Protein AF-A0A5K7ZMM0-F1 (afdb_monomer_lite)

pLDDT: mean 83.62, std 15.71, range [39.78, 98.62]

Sequence (259 aa):
MTESIIETVRDKSRPANEHIAHVTGMSCVPKAVSFRDKENGEAYYSLAGSLAYPAVKTPGFGVIIAVLKNGNEQQNFKVLAETEAQSIDNLLDSCLKMCQRWGFPESFSFLYGDPERFLSALTDFNLREENSGLYLAPPNDFQQPNRTEIYLQRIRSALGPNKNGQKGLHLGNCDKLRAYLQNFPTGAAKIQIEDFPAVAALGYGLHSLAASRPWMESTDERISYADRAEVEQQQMFDALGYTDAEVGYFDDGDTIGTL

Organism: NCBI:txid885957

Secondary structure (DSSP, 8-state):
-PPPSEEEEE-TTHHHHHHHHHHHT-SEEE-SEEEEETTT--EEEEEEEEEE--BTTB-EEEEEEEEE--SSSS--EEEEEEEEESSHHHHHHHHHHHHHHTTHHHH-S-EES-SSTTHHHHHHHHHHSTTS---EEPPTTTT-TTHHHHHHHHHHHHHSB-TTS-BSEE-TT-HHHHHHHHTS--SSS---GGGSHHHHHHHHHHHHHHHH-TTEEETTHHHHHHHHHHHHHHHHHHHTT--TT--------------

Foldseek 3Di:
DDDAQKDKAFAPCVVVQLVVCVVVVNFKGFHRIWIAGNPPGWIFLDKAKFWFCDDPPGWIKIWIKTFGPDPDPATAIETDDMDTDRDPLVRQVVNLVVCNRNVCPPHPQAHAYDCVVPVVVLVVSCVVVVRRGHHYDHFVCNVPPCLVVQLVVLVCQQQAQDPVGDHSYHHPPVVVLVVLVVPPDPDPDPDDCSNRNSSVRNSRGRRRCVVVVVRMDTSCCVCVPVVVVVVVVVVVCVVVVDDVPPPDPPPPDDDDDDD

Structure (mmCIF, N/CA/C/O backbone):
data_AF-A0A5K7ZMM0-F1
#
_entry.id   AF-A0A5K7ZMM0-F1
#
loop_
_atom_site.group_PDB
_atom_site.id
_atom_site.type_symbol
_atom_site.label_atom_id
_atom_site.label_alt_id
_atom_site.label_comp_id
_atom_site.label_asym_id
_atom_site.label_entity_id
_atom_site.label_seq_id
_atom_site.pdbx_PDB_ins_code
_atom_site.Cartn_x
_atom_site.Cartn_y
_atom_site.Cartn_z
_atom_site.occupancy
_atom_site.B_iso_or_equiv
_atom_site.auth_seq_id
_atom_site.auth_comp_id
_atom_site.auth_asym_id
_atom_site.auth_atom_id
_atom_site.pdbx_PDB_model_num
ATOM 1 N N . MET A 1 1 ? 3.386 -23.888 3.787 1.00 60.94 1 MET A N 1
ATOM 2 C CA . MET A 1 1 ? 2.589 -22.653 3.916 1.00 60.94 1 MET A CA 1
ATOM 3 C C . MET A 1 1 ? 3.169 -21.869 5.074 1.00 60.94 1 MET A C 1
ATOM 5 O O . MET A 1 1 ? 3.323 -22.446 6.143 1.00 60.94 1 MET A O 1
ATOM 9 N N . THR A 1 2 ? 3.585 -20.628 4.844 1.00 69.12 2 THR A N 1
ATOM 10 C CA . THR A 1 2 ? 4.077 -19.747 5.911 1.00 69.12 2 THR A CA 1
ATOM 11 C C . THR A 1 2 ? 2.891 -19.340 6.777 1.00 69.12 2 THR A C 1
ATOM 13 O O . THR A 1 2 ? 1.858 -18.953 6.236 1.00 69.12 2 THR A O 1
ATOM 16 N N . GLU A 1 3 ? 3.005 -19.463 8.098 1.00 80.94 3 GLU A N 1
ATOM 17 C CA . GLU A 1 3 ? 1.938 -19.020 8.994 1.00 80.94 3 GLU A CA 1
ATOM 18 C C . GLU A 1 3 ? 1.791 -17.491 8.915 1.00 80.94 3 GLU A C 1
ATOM 20 O O . GLU A 1 3 ? 2.786 -16.765 8.977 1.00 80.94 3 GLU A O 1
ATOM 25 N N . SER A 1 4 ? 0.556 -17.002 8.762 1.00 85.62 4 SER A N 1
ATOM 26 C CA . SER A 1 4 ? 0.262 -15.567 8.818 1.00 85.62 4 SER A CA 1
ATOM 27 C C . SER A 1 4 ? 0.601 -15.013 10.203 1.00 85.62 4 SER A C 1
ATOM 29 O O . SER A 1 4 ? 0.165 -15.567 11.222 1.00 85.62 4 SER A O 1
ATOM 31 N N . ILE A 1 5 ? 1.315 -13.885 10.237 1.00 90.81 5 ILE A N 1
ATOM 32 C CA . ILE A 1 5 ? 1.608 -13.147 11.478 1.00 90.81 5 ILE A CA 1
ATOM 33 C C . ILE A 1 5 ? 0.424 -12.290 11.937 1.00 90.81 5 ILE A C 1
ATOM 35 O O . ILE A 1 5 ? 0.455 -11.729 13.025 1.00 90.81 5 ILE A O 1
ATOM 39 N N . ILE A 1 6 ? -0.627 -12.197 11.121 1.00 90.06 6 ILE A N 1
ATOM 40 C CA . ILE A 1 6 ? -1.866 -11.501 11.451 1.00 90.06 6 ILE A CA 1
ATOM 41 C C . ILE A 1 6 ? -2.939 -12.507 11.853 1.00 90.06 6 ILE A C 1
ATOM 43 O O . ILE A 1 6 ? -3.130 -13.528 11.187 1.00 90.06 6 ILE A O 1
ATOM 47 N N . GLU A 1 7 ? -3.670 -12.189 12.917 1.00 89.62 7 GLU A N 1
ATOM 48 C CA . GLU A 1 7 ? -4.925 -12.845 13.279 1.00 89.62 7 GLU A CA 1
ATOM 49 C C . GLU A 1 7 ? -6.121 -11.893 13.148 1.00 89.62 7 GLU A C 1
ATOM 51 O O . GLU A 1 7 ? -6.018 -10.684 13.377 1.00 89.62 7 GLU A O 1
ATOM 56 N N . THR A 1 8 ? -7.277 -12.457 12.809 1.00 89.38 8 THR A N 1
ATOM 57 C CA . THR A 1 8 ? -8.540 -11.726 12.695 1.00 89.38 8 THR A CA 1
ATOM 58 C C . THR A 1 8 ? -9.251 -11.689 14.046 1.00 89.38 8 THR A C 1
ATOM 60 O O . THR A 1 8 ? -9.572 -12.723 14.630 1.00 89.38 8 THR A O 1
ATOM 63 N N . VAL A 1 9 ? -9.553 -10.488 14.535 1.00 88.44 9 VAL A N 1
ATOM 64 C CA . VAL A 1 9 ? -10.202 -10.239 15.826 1.00 88.44 9 VAL A CA 1
ATOM 65 C C . VAL A 1 9 ? -11.572 -9.607 15.602 1.00 88.44 9 VAL A C 1
ATOM 67 O O . VAL A 1 9 ? -11.683 -8.534 15.007 1.00 88.44 9 VAL A O 1
ATOM 70 N N . ARG A 1 10 ? -12.627 -10.247 16.120 1.00 86.31 10 ARG A N 1
ATOM 71 C CA . ARG A 1 10 ? -13.989 -9.690 16.126 1.00 86.31 10 ARG A CA 1
ATOM 72 C C . ARG A 1 10 ? -14.237 -8.877 17.392 1.00 86.31 10 ARG A C 1
ATOM 74 O O . ARG A 1 10 ? -14.165 -9.394 18.506 1.00 86.31 10 ARG A O 1
ATOM 81 N N . ASP A 1 11 ? -14.561 -7.611 17.202 1.00 81.31 11 ASP A N 1
ATOM 82 C CA . ASP A 1 11 ? -14.895 -6.659 18.240 1.00 81.31 11 ASP A CA 1
ATOM 83 C C . ASP A 1 11 ? -16.353 -6.822 18.682 1.00 81.31 11 ASP A C 1
ATOM 85 O O . ASP A 1 11 ? -17.292 -6.708 17.891 1.00 81.31 11 ASP A O 1
ATOM 89 N N . LYS A 1 12 ? -16.540 -7.079 19.977 1.00 83.50 12 LYS A N 1
ATOM 90 C CA . LYS A 1 12 ? -17.861 -7.215 20.601 1.00 83.50 12 LYS A CA 1
ATOM 91 C C . LYS A 1 12 ? -18.509 -5.860 20.909 1.00 83.50 12 LYS A C 1
ATOM 93 O O . LYS A 1 12 ? -19.681 -5.832 21.267 1.00 83.50 12 LYS A O 1
ATOM 98 N N . SER A 1 13 ? -17.777 -4.752 20.771 1.00 80.31 13 SER A N 1
ATOM 99 C CA . SER A 1 13 ? -18.267 -3.395 21.056 1.00 80.31 13 SER A CA 1
ATOM 100 C C . SER A 1 13 ? -19.140 -2.794 19.950 1.00 80.31 13 SER A C 1
ATOM 102 O O . SER A 1 13 ? -19.708 -1.723 20.151 1.00 80.31 13 SER A O 1
ATOM 104 N N . ARG A 1 14 ? -19.317 -3.477 18.808 1.00 80.00 14 ARG A N 1
ATOM 105 C CA . ARG A 1 14 ? -20.114 -2.968 17.677 1.00 80.00 14 ARG A CA 1
ATOM 106 C C . ARG A 1 14 ? -21.515 -2.468 18.069 1.00 80.00 14 ARG A C 1
ATOM 108 O O . ARG A 1 14 ? -21.822 -1.342 17.692 1.00 80.00 14 ARG A O 1
ATOM 115 N N . PRO A 1 15 ? -22.336 -3.196 18.855 1.00 81.38 15 PRO A N 1
ATOM 116 C CA . PRO A 1 15 ? -23.660 -2.700 19.241 1.00 81.38 15 PRO A CA 1
ATOM 117 C C . PRO A 1 15 ? -23.605 -1.378 20.018 1.00 81.38 15 PRO A C 1
ATOM 119 O O . PRO A 1 15 ? -24.465 -0.519 19.842 1.00 81.38 15 PRO A O 1
ATOM 122 N N . ALA A 1 16 ? -22.575 -1.192 20.850 1.00 80.94 16 ALA A N 1
ATOM 123 C CA . ALA A 1 16 ? -22.368 0.057 21.574 1.00 80.94 16 ALA A CA 1
ATOM 124 C C . ALA A 1 16 ? -21.959 1.193 20.624 1.00 80.94 16 ALA A C 1
ATOM 126 O O . ALA A 1 16 ? -22.500 2.289 20.729 1.00 80.94 16 ALA A O 1
ATOM 127 N N . ASN A 1 17 ? -21.068 0.925 19.663 1.00 82.00 17 ASN A N 1
ATOM 128 C CA . ASN A 1 17 ? -20.649 1.917 18.667 1.00 82.00 17 ASN A CA 1
ATOM 129 C C . ASN A 1 17 ? -21.816 2.356 17.770 1.00 82.00 17 ASN A C 1
ATOM 131 O O . ASN A 1 17 ? -21.959 3.545 17.507 1.00 82.00 17 ASN A O 1
ATOM 135 N N . GLU A 1 18 ? -22.672 1.423 17.345 1.00 82.88 18 GLU A N 1
ATOM 136 C CA . GLU A 1 18 ? -23.891 1.722 16.579 1.00 82.88 18 GLU A CA 1
ATOM 137 C C . GLU A 1 18 ? -24.877 2.571 17.390 1.00 82.88 18 GLU A C 1
ATOM 139 O O . GLU A 1 18 ? -25.424 3.542 16.872 1.00 82.88 18 GLU A O 1
ATOM 144 N N . HIS A 1 19 ? -25.075 2.248 18.673 1.00 80.38 19 HIS A N 1
ATOM 145 C CA . HIS A 1 19 ? -25.934 3.042 19.550 1.00 80.38 19 HIS A CA 1
ATOM 146 C C . HIS A 1 19 ? -25.397 4.466 19.737 1.00 80.38 19 HIS A C 1
ATOM 148 O O . HIS A 1 19 ? -26.153 5.426 19.608 1.00 80.38 19 HIS A O 1
ATOM 154 N N . ILE A 1 20 ? -24.091 4.610 19.988 1.00 82.44 20 ILE A N 1
ATOM 155 C CA . ILE A 1 20 ? -23.440 5.920 20.095 1.00 82.44 20 ILE A CA 1
ATOM 156 C C . ILE A 1 20 ? -23.623 6.696 18.793 1.00 82.44 20 ILE A C 1
ATOM 158 O O . ILE A 1 20 ? -24.065 7.836 18.849 1.00 82.44 20 ILE A O 1
ATOM 162 N N . ALA A 1 21 ? -23.348 6.081 17.641 1.00 81.94 21 ALA A N 1
ATOM 163 C CA . ALA A 1 21 ? -23.482 6.729 16.342 1.00 81.94 21 ALA A CA 1
ATOM 164 C C . ALA A 1 21 ? -24.915 7.202 16.062 1.00 81.94 21 ALA A C 1
ATOM 166 O O . ALA A 1 21 ? -25.106 8.320 15.591 1.00 81.94 21 ALA A O 1
ATOM 167 N N . HIS A 1 22 ? -25.922 6.405 16.430 1.00 82.88 22 HIS A N 1
ATOM 168 C CA . HIS A 1 22 ? -27.324 6.805 16.334 1.00 82.88 22 HIS A CA 1
ATOM 169 C C . HIS A 1 22 ? -27.639 8.029 17.210 1.00 82.88 22 HIS A C 1
ATOM 171 O O . HIS A 1 22 ? -28.284 8.968 16.752 1.00 82.88 22 HIS A O 1
ATOM 177 N N . VAL A 1 23 ? -27.143 8.052 18.451 1.00 84.12 23 VAL A N 1
ATOM 178 C CA . VAL A 1 23 ? -27.345 9.174 19.384 1.00 84.12 23 VAL A CA 1
ATOM 179 C C . VAL A 1 23 ? -26.591 10.434 18.939 1.00 84.12 23 VAL A C 1
ATOM 181 O O . VAL A 1 23 ? -27.086 11.543 19.129 1.00 84.12 23 VAL A O 1
ATOM 184 N N . THR A 1 24 ? -25.404 10.289 18.345 1.00 81.19 24 THR A N 1
ATOM 185 C CA . THR A 1 24 ? -24.558 11.413 17.908 1.00 81.19 24 THR A CA 1
ATOM 186 C C . THR A 1 24 ? -24.811 11.856 16.466 1.00 81.19 24 THR A C 1
ATOM 188 O O . THR A 1 24 ? -24.219 12.842 16.028 1.00 81.19 24 THR A O 1
ATOM 191 N N . GLY A 1 25 ? -25.680 11.163 15.724 1.00 82.44 25 GLY A N 1
ATOM 192 C CA . GLY A 1 25 ? -25.963 11.444 14.313 1.00 82.44 25 GLY A CA 1
ATOM 193 C C . GLY A 1 25 ? -24.809 11.096 13.364 1.00 82.44 25 GLY A C 1
ATOM 194 O O . GLY A 1 25 ? -24.710 11.666 12.278 1.00 82.44 25 GLY A O 1
ATOM 195 N N . MET A 1 26 ? -23.907 10.195 13.763 1.00 81.56 26 MET A N 1
ATOM 196 C CA . MET A 1 26 ? -22.836 9.703 12.895 1.00 81.56 26 MET A CA 1
ATOM 197 C C . MET A 1 26 ? -23.377 8.637 11.940 1.00 81.56 26 MET A C 1
ATOM 199 O O . MET A 1 26 ? -23.984 7.666 12.376 1.00 81.56 26 MET A O 1
ATOM 203 N N . SER A 1 27 ? -23.093 8.780 10.644 1.00 82.94 27 SER A N 1
ATOM 204 C CA . SER A 1 27 ? -23.568 7.859 9.599 1.00 82.94 27 SER A CA 1
ATOM 205 C C . SER A 1 27 ? -22.685 6.626 9.380 1.00 82.94 27 SER A C 1
ATOM 207 O O . SER A 1 27 ? -23.037 5.745 8.591 1.00 82.94 27 SER A O 1
ATOM 209 N N . CYS A 1 28 ? -21.524 6.559 10.043 1.00 83.75 28 CYS A N 1
ATOM 210 C CA . CYS A 1 28 ? -20.584 5.451 9.910 1.00 83.75 28 CYS A CA 1
ATOM 211 C C . CYS A 1 28 ? -19.948 5.073 11.251 1.00 83.75 28 CYS A C 1
ATOM 213 O O . CYS A 1 28 ? -19.565 5.943 12.036 1.00 83.75 28 CYS A O 1
ATOM 215 N N . VAL A 1 29 ? -19.723 3.774 11.447 1.00 86.75 29 VAL A N 1
ATOM 216 C CA . VAL A 1 29 ? -18.998 3.195 12.588 1.00 86.75 29 VAL A CA 1
ATOM 217 C C . VAL A 1 29 ? -17.825 2.337 12.113 1.00 86.75 29 VAL A C 1
ATOM 219 O O . VAL A 1 29 ? -17.842 1.844 10.986 1.00 86.75 29 VAL A O 1
ATOM 222 N N . PRO A 1 30 ? -16.786 2.133 12.939 1.00 87.12 30 PRO A N 1
ATOM 223 C CA . PRO A 1 30 ? -15.749 1.157 12.630 1.00 87.12 30 PRO A CA 1
ATOM 224 C C . PRO A 1 30 ? -16.327 -0.260 12.508 1.00 87.12 30 PRO A C 1
ATOM 226 O O . PRO A 1 30 ? -17.189 -0.659 13.296 1.00 87.12 30 PRO A O 1
ATOM 229 N N . LYS A 1 31 ? -15.813 -1.044 11.557 1.00 86.38 31 LYS A N 1
ATOM 230 C CA . LYS A 1 31 ? -16.172 -2.456 11.381 1.00 86.38 31 LYS A CA 1
ATOM 231 C C . LYS A 1 31 ? -15.864 -3.268 12.638 1.00 86.38 31 LYS A C 1
ATOM 233 O O . LYS A 1 31 ? -14.868 -3.044 13.323 1.00 86.38 31 LYS A O 1
ATOM 238 N N . ALA A 1 32 ? -16.689 -4.286 12.891 1.00 85.75 32 ALA A N 1
ATOM 239 C CA . ALA A 1 32 ? -16.444 -5.234 13.981 1.00 85.75 32 ALA A CA 1
ATOM 240 C C . ALA A 1 32 ? -15.191 -6.084 13.747 1.00 85.75 32 ALA A C 1
ATOM 242 O O . ALA A 1 32 ? -14.582 -6.554 14.699 1.00 85.75 32 ALA A O 1
ATOM 243 N N . VAL A 1 33 ? -14.814 -6.333 12.495 1.00 87.31 33 VAL A N 1
ATOM 244 C CA . VAL A 1 33 ? -13.624 -7.126 12.189 1.00 87.31 33 VAL A CA 1
ATOM 245 C C . VAL A 1 33 ? -12.402 -6.216 12.193 1.00 87.31 33 VAL A C 1
ATOM 247 O O . VAL A 1 33 ? -12.389 -5.173 11.547 1.00 87.31 33 VAL A O 1
ATOM 250 N N . SER A 1 34 ? -11.383 -6.629 12.933 1.00 89.62 34 SER A N 1
ATOM 251 C CA . SER A 1 34 ? -10.072 -5.992 13.001 1.00 89.62 34 SER A CA 1
ATOM 252 C C . SER A 1 34 ? -8.982 -7.053 12.901 1.00 89.62 34 SER A C 1
ATOM 254 O O . SER A 1 34 ? -9.257 -8.252 12.932 1.00 89.62 34 SER A O 1
ATOM 256 N N . PHE A 1 35 ? -7.745 -6.608 12.787 1.00 91.12 35 PHE A N 1
ATOM 257 C CA . PHE A 1 35 ? -6.561 -7.438 12.655 1.00 91.12 35 PHE A CA 1
ATOM 258 C C . PHE A 1 35 ? -5.640 -7.178 13.837 1.00 91.12 35 PHE A C 1
ATOM 260 O O . PHE A 1 35 ? -5.596 -6.061 14.354 1.00 91.12 35 PHE A O 1
ATOM 267 N N . ARG A 1 36 ? -4.898 -8.192 14.265 1.00 92.44 36 ARG A N 1
ATOM 268 C CA . ARG A 1 36 ? -3.866 -8.048 15.289 1.00 92.44 36 ARG A CA 1
ATOM 269 C C . ARG A 1 36 ? -2.590 -8.733 14.836 1.00 92.44 36 ARG A C 1
ATOM 271 O O . ARG A 1 36 ? -2.632 -9.852 14.332 1.00 92.44 36 ARG A O 1
ATOM 278 N N . ASP A 1 37 ? -1.475 -8.044 15.010 1.00 92.75 37 ASP A N 1
ATOM 279 C CA . ASP A 1 37 ? -0.147 -8.611 14.830 1.00 92.75 37 ASP A CA 1
ATOM 280 C C . ASP A 1 37 ? 0.172 -9.543 16.008 1.00 92.75 37 ASP A C 1
ATOM 282 O O . ASP A 1 37 ? 0.144 -9.131 17.171 1.00 92.75 37 ASP A O 1
ATOM 286 N N . LYS A 1 38 ? 0.448 -10.814 15.708 1.00 92.75 38 LYS A N 1
ATOM 287 C CA . LYS A 1 38 ? 0.775 -11.848 16.698 1.00 92.75 38 LYS A CA 1
ATOM 288 C C . LYS A 1 38 ? 2.130 -11.609 17.370 1.00 92.75 38 LYS A C 1
ATOM 290 O O . LYS A 1 38 ? 2.336 -12.086 18.482 1.00 92.75 38 LYS A O 1
ATOM 295 N N . GLU A 1 39 ? 3.055 -10.911 16.712 1.00 92.25 39 GLU A N 1
ATOM 296 C CA . GLU A 1 39 ? 4.418 -10.697 17.205 1.00 92.25 39 GLU A CA 1
ATOM 297 C C . GLU A 1 39 ? 4.484 -9.530 18.200 1.00 92.25 39 GLU A C 1
ATOM 299 O O . GLU A 1 39 ? 5.124 -9.646 19.244 1.00 92.25 39 GLU A O 1
ATOM 304 N N . ASN A 1 40 ? 3.824 -8.406 17.898 1.00 90.88 40 ASN A N 1
ATOM 305 C CA . ASN A 1 40 ? 3.903 -7.185 18.716 1.00 90.88 40 ASN A CA 1
ATOM 306 C C . ASN A 1 40 ? 2.580 -6.774 19.392 1.00 90.88 40 ASN A C 1
ATOM 308 O O . ASN A 1 40 ? 2.578 -5.860 20.217 1.00 90.88 40 ASN A O 1
ATOM 312 N N . GLY A 1 41 ? 1.465 -7.441 19.079 1.00 91.94 41 GLY A N 1
ATOM 313 C CA . GLY A 1 41 ? 0.151 -7.181 19.668 1.00 91.94 41 GLY A CA 1
ATOM 314 C C . GLY A 1 41 ? -0.555 -5.920 19.160 1.00 91.94 41 GLY A C 1
ATOM 315 O O . GLY A 1 41 ? -1.642 -5.606 19.651 1.00 91.94 41 GLY A O 1
ATOM 316 N N . GLU A 1 42 ? 0.017 -5.188 18.199 1.00 92.50 42 GLU A N 1
ATOM 317 C CA . GLU A 1 42 ? -0.628 -4.018 17.608 1.00 92.50 42 GLU A CA 1
ATOM 318 C C . GLU A 1 42 ? -1.903 -4.415 16.860 1.00 92.50 42 GLU A C 1
ATOM 320 O O . GLU A 1 42 ? -1.951 -5.411 16.136 1.00 92.50 42 GLU A O 1
ATOM 325 N N . ALA A 1 43 ? -2.947 -3.603 17.022 1.00 92.06 43 ALA A N 1
ATOM 326 C CA . ALA A 1 43 ? -4.228 -3.810 16.369 1.00 92.06 43 ALA A CA 1
ATOM 327 C C . ALA A 1 43 ? -4.415 -2.846 15.190 1.00 92.06 43 ALA A C 1
ATOM 329 O O . ALA A 1 43 ? -4.107 -1.652 15.271 1.00 92.06 43 ALA A O 1
ATOM 330 N N . TYR A 1 44 ? -4.998 -3.360 14.113 1.00 92.50 44 TYR A N 1
ATOM 331 C CA . TYR A 1 44 ? -5.272 -2.641 12.878 1.00 92.50 44 TYR A CA 1
ATOM 332 C C . TYR A 1 44 ? -6.743 -2.795 12.507 1.00 92.50 44 TYR A C 1
ATOM 334 O O . TYR A 1 44 ? -7.316 -3.872 12.629 1.00 92.50 44 TYR A O 1
ATOM 342 N N . TYR A 1 45 ? -7.374 -1.731 12.027 1.00 90.88 45 TYR A N 1
ATOM 343 C CA . TYR A 1 45 ? -8.729 -1.833 11.499 1.00 90.88 45 TYR A CA 1
ATOM 344 C C . TYR A 1 45 ? -8.769 -2.456 10.102 1.00 90.88 45 TYR A C 1
ATOM 346 O O . TYR A 1 45 ? -9.676 -3.213 9.782 1.00 90.88 45 TYR A O 1
ATOM 354 N N . SER A 1 46 ? -7.794 -2.117 9.262 1.00 91.50 46 SER A N 1
ATOM 355 C CA . SER A 1 46 ? -7.676 -2.628 7.900 1.00 91.50 46 SER A CA 1
ATOM 356 C C . SER A 1 46 ? -6.214 -2.696 7.510 1.00 91.50 46 SER A C 1
ATOM 358 O O . SER A 1 46 ? -5.402 -1.890 7.965 1.00 91.50 46 SER A O 1
ATOM 360 N N . LEU A 1 47 ? -5.906 -3.633 6.628 1.00 92.62 47 LEU A N 1
ATOM 361 C CA . LEU A 1 47 ? -4.660 -3.681 5.876 1.00 92.62 47 LEU A CA 1
ATOM 362 C C . LEU A 1 47 ? -4.947 -3.182 4.455 1.00 92.62 47 LEU A C 1
ATOM 364 O O . LEU A 1 47 ? -6.103 -2.982 4.107 1.00 92.62 47 LEU A O 1
ATOM 368 N N . ALA A 1 48 ? -3.928 -2.904 3.661 1.00 93.19 48 ALA A N 1
ATOM 369 C CA . ALA A 1 48 ? -3.997 -2.793 2.211 1.00 93.19 48 ALA A CA 1
ATOM 370 C C . ALA A 1 48 ? -2.590 -2.966 1.668 1.00 93.19 48 ALA A C 1
ATOM 372 O O . ALA A 1 48 ? -1.627 -2.478 2.258 1.00 93.19 48 ALA A O 1
ATOM 373 N N . GLY A 1 49 ? -2.473 -3.652 0.543 1.00 95.12 49 GLY A N 1
ATOM 374 C CA . GLY A 1 49 ? -1.215 -3.748 -0.167 1.00 95.12 49 GLY A CA 1
ATOM 375 C C . GLY A 1 49 ? -1.272 -2.934 -1.447 1.00 95.12 49 GLY A C 1
ATOM 376 O O . GLY A 1 49 ? -2.343 -2.720 -2.017 1.00 95.12 49 GLY A O 1
ATOM 377 N N . SER A 1 50 ? -0.124 -2.456 -1.890 1.00 97.00 50 SER A N 1
ATOM 378 C CA . SER A 1 50 ? -0.003 -1.724 -3.142 1.00 97.00 50 SER A CA 1
ATOM 379 C C . SER A 1 50 ? 1.318 -2.018 -3.828 1.00 97.00 50 SER A C 1
ATOM 381 O O . SER A 1 50 ? 2.313 -2.358 -3.186 1.00 97.00 50 SER A O 1
ATOM 383 N N . LEU A 1 51 ? 1.305 -1.906 -5.152 1.00 97.56 51 LEU A N 1
ATOM 384 C CA . LEU A 1 51 ? 2.411 -2.242 -6.030 1.00 97.56 51 LEU A CA 1
ATOM 385 C C . LEU A 1 51 ? 2.546 -1.188 -7.128 1.00 97.56 51 LEU A C 1
ATOM 387 O O . LEU A 1 51 ? 1.565 -0.750 -7.730 1.00 97.56 51 LEU A O 1
ATOM 391 N N . ALA A 1 52 ? 3.788 -0.825 -7.422 1.00 98.06 52 ALA A N 1
ATOM 392 C CA . ALA A 1 52 ? 4.155 -0.074 -8.608 1.00 98.06 52 ALA A CA 1
ATOM 393 C C . ALA A 1 52 ? 5.272 -0.807 -9.350 1.00 98.06 52 ALA A C 1
ATOM 395 O O . ALA A 1 52 ? 6.268 -1.228 -8.758 1.00 98.06 52 ALA A O 1
ATOM 396 N N . TYR A 1 53 ? 5.099 -0.958 -10.659 1.00 97.75 53 TYR A N 1
ATOM 397 C CA . TYR A 1 53 ? 6.051 -1.675 -11.497 1.00 97.75 53 TYR A CA 1
ATOM 398 C C . TYR A 1 53 ? 7.393 -0.951 -11.635 1.00 97.75 53 TYR A C 1
ATOM 400 O O . TYR A 1 53 ? 7.447 0.270 -11.475 1.00 97.75 53 TYR A O 1
ATOM 408 N N . PRO A 1 54 ? 8.465 -1.681 -11.996 1.00 97.25 54 PRO A N 1
ATOM 409 C CA . PRO A 1 54 ? 9.752 -1.069 -12.288 1.00 97.25 54 PRO A CA 1
ATOM 410 C C . PRO A 1 54 ? 9.654 -0.035 -13.416 1.00 97.25 54 PRO A C 1
ATOM 412 O O . PRO A 1 54 ? 8.889 -0.197 -14.377 1.00 97.25 54 PRO A O 1
ATOM 415 N N . ALA A 1 55 ? 10.464 1.014 -13.320 1.00 94.31 55 ALA A N 1
ATOM 416 C CA . ALA A 1 55 ? 10.734 1.931 -14.423 1.00 94.31 55 ALA A CA 1
ATOM 417 C C . ALA A 1 55 ? 12.188 1.765 -14.894 1.00 94.31 55 ALA A C 1
ATOM 419 O O . ALA A 1 55 ? 12.944 0.959 -14.361 1.00 94.31 55 ALA A O 1
ATOM 420 N N . VAL A 1 56 ? 12.591 2.503 -15.933 1.00 89.94 56 VAL A N 1
ATOM 421 C CA . VAL A 1 56 ? 13.840 2.251 -16.688 1.00 89.94 56 VAL A CA 1
ATOM 422 C C . VAL A 1 56 ? 15.091 2.165 -15.802 1.00 89.94 56 VAL A C 1
ATOM 424 O O . VAL A 1 56 ? 16.019 1.425 -16.116 1.00 89.94 56 VAL A O 1
ATOM 427 N N . LYS A 1 57 ? 15.142 2.935 -14.710 1.00 90.69 57 LYS A N 1
ATOM 428 C CA . LYS A 1 57 ? 16.305 3.010 -13.808 1.00 90.69 57 LYS A CA 1
ATOM 429 C C . LYS A 1 57 ? 15.957 2.794 -12.337 1.00 90.69 57 LYS A C 1
ATOM 431 O O . LYS A 1 57 ? 16.835 2.921 -11.488 1.00 90.69 57 LYS A O 1
ATOM 436 N N . THR A 1 58 ? 14.694 2.523 -12.028 1.00 94.69 58 THR A N 1
ATOM 437 C CA . THR A 1 58 ? 14.197 2.432 -10.655 1.00 94.69 58 THR A CA 1
ATOM 438 C C . THR A 1 58 ? 13.481 1.097 -10.471 1.00 94.69 58 THR A C 1
ATOM 440 O O . THR A 1 58 ? 12.641 0.737 -11.302 1.00 94.69 58 THR A O 1
ATOM 443 N N . PRO A 1 59 ? 13.820 0.335 -9.413 1.00 97.69 59 PRO A N 1
ATOM 444 C CA . PRO A 1 59 ? 13.168 -0.939 -9.161 1.00 97.69 59 PRO A CA 1
ATOM 445 C C . PRO A 1 59 ? 11.678 -0.717 -8.908 1.00 97.69 59 PRO A C 1
ATOM 447 O O . PRO A 1 59 ? 11.262 0.334 -8.416 1.00 97.69 59 PRO A O 1
ATOM 450 N N . GLY A 1 60 ? 10.882 -1.732 -9.222 1.00 98.12 60 GLY A N 1
ATOM 451 C CA . GLY A 1 60 ? 9.494 -1.776 -8.796 1.00 98.12 60 GLY A CA 1
ATOM 452 C C . GLY A 1 60 ? 9.419 -1.924 -7.284 1.00 98.12 60 GLY A C 1
ATOM 453 O O . GLY A 1 60 ? 10.379 -2.359 -6.641 1.00 98.12 60 GLY A O 1
ATOM 454 N N . PHE A 1 61 ? 8.281 -1.549 -6.718 1.00 98.62 61 PHE A N 1
ATOM 455 C CA . PHE A 1 61 ? 8.125 -1.444 -5.277 1.00 98.62 61 PHE A CA 1
ATOM 456 C C . PHE A 1 61 ? 6.755 -1.945 -4.837 1.00 98.62 61 PHE A C 1
ATOM 458 O O . PHE A 1 61 ? 5.746 -1.666 -5.486 1.00 98.62 61 PHE A O 1
ATOM 465 N N . GLY A 1 62 ? 6.726 -2.669 -3.724 1.00 98.00 62 GLY A N 1
ATOM 466 C CA . GLY A 1 62 ? 5.508 -3.130 -3.072 1.00 98.00 62 GLY A CA 1
ATOM 467 C C . GLY A 1 62 ? 5.500 -2.720 -1.606 1.00 98.00 62 GLY A C 1
ATOM 468 O O . GLY A 1 62 ? 6.542 -2.748 -0.951 1.00 98.00 62 GLY A O 1
ATOM 469 N N . VAL A 1 63 ? 4.334 -2.355 -1.077 1.00 97.56 63 VAL A N 1
ATOM 470 C CA . VAL A 1 63 ? 4.164 -2.011 0.343 1.00 97.56 63 VAL A CA 1
ATOM 471 C C . VAL A 1 63 ? 2.881 -2.588 0.916 1.00 97.56 63 VAL A C 1
ATOM 473 O O . VAL A 1 63 ? 1.883 -2.715 0.210 1.00 97.56 63 VAL A O 1
ATOM 476 N N . ILE A 1 64 ? 2.901 -2.882 2.217 1.00 95.94 64 ILE A N 1
ATOM 477 C CA . ILE A 1 64 ? 1.702 -3.148 3.018 1.00 95.94 64 ILE A CA 1
ATOM 478 C C . ILE A 1 64 ? 1.493 -1.987 3.986 1.00 95.94 64 ILE A C 1
ATOM 480 O O . ILE A 1 64 ? 2.398 -1.613 4.735 1.00 95.94 64 ILE A O 1
ATOM 484 N N . ILE A 1 65 ? 0.287 -1.432 3.984 1.00 95.69 65 ILE A N 1
ATOM 485 C CA . ILE A 1 65 ? -0.135 -0.305 4.809 1.00 95.69 65 ILE A CA 1
ATOM 486 C C . ILE A 1 65 ? -1.279 -0.771 5.709 1.00 95.69 65 ILE A C 1
ATOM 488 O O . ILE A 1 65 ? -2.261 -1.338 5.240 1.00 95.69 65 ILE A O 1
ATOM 492 N N . ALA A 1 66 ? -1.169 -0.509 7.004 1.00 94.25 66 ALA A N 1
ATOM 493 C CA . ALA A 1 66 ? -2.226 -0.708 7.980 1.00 94.25 66 ALA A CA 1
ATOM 494 C C . ALA A 1 66 ? -2.882 0.608 8.372 1.00 94.25 66 ALA A C 1
ATOM 496 O O . ALA A 1 66 ? -2.240 1.657 8.414 1.00 94.25 66 ALA A O 1
ATOM 497 N N . VAL A 1 67 ? -4.147 0.515 8.759 1.00 93.25 67 VAL A N 1
ATOM 498 C CA . VAL A 1 67 ? -4.882 1.551 9.481 1.00 93.25 67 VAL A CA 1
ATOM 499 C C . VAL A 1 67 ? -4.865 1.165 10.951 1.00 93.25 67 VAL A C 1
ATOM 501 O O . VAL A 1 67 ? -5.440 0.145 11.325 1.00 93.25 67 VAL A O 1
ATOM 504 N N . LEU A 1 68 ? -4.184 1.947 11.783 1.00 92.38 68 LEU A N 1
ATOM 505 C CA . LEU A 1 68 ? -4.025 1.653 13.202 1.00 92.38 68 LEU A CA 1
ATOM 506 C C . LEU A 1 68 ? -5.370 1.736 13.927 1.00 92.38 68 LEU A C 1
ATOM 508 O O . LEU A 1 68 ? -6.127 2.692 13.754 1.00 92.38 68 LEU A O 1
ATOM 512 N N . LYS A 1 69 ? -5.634 0.759 14.796 1.00 88.75 69 LYS A N 1
ATOM 513 C CA . LYS A 1 69 ? -6.721 0.818 15.772 1.00 88.75 69 LYS A CA 1
ATOM 514 C C . LYS A 1 69 ? -6.227 1.550 17.013 1.00 88.75 69 LYS A C 1
ATOM 516 O O . LYS A 1 69 ? -5.945 0.950 18.045 1.00 88.75 69 LYS A O 1
ATOM 521 N N . ASN A 1 70 ? -6.080 2.863 16.905 1.00 77.19 70 ASN A N 1
ATOM 522 C CA . ASN A 1 70 ? -5.900 3.727 18.060 1.00 77.19 70 ASN A CA 1
ATOM 523 C C . ASN A 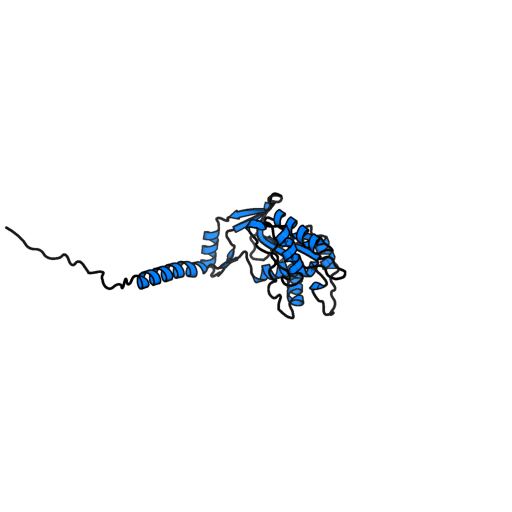1 70 ? -7.228 4.427 18.352 1.00 77.19 70 ASN A C 1
ATOM 525 O O . ASN A 1 70 ? -7.916 4.844 17.431 1.00 77.19 70 ASN A O 1
ATOM 529 N N . GLY A 1 71 ? -7.631 4.508 19.622 1.00 62.50 71 GLY A N 1
ATOM 530 C CA . GLY A 1 71 ? -8.939 5.037 20.049 1.00 62.50 71 GLY A CA 1
ATOM 531 C C . GLY A 1 71 ? -9.180 6.527 19.761 1.00 62.50 71 GLY A C 1
ATOM 532 O O . GLY A 1 71 ? -10.048 7.130 20.378 1.00 62.50 71 GLY A O 1
ATOM 533 N N . ASN A 1 72 ? -8.404 7.123 18.855 1.00 60.84 72 ASN A N 1
ATOM 534 C CA . ASN A 1 72 ? -8.551 8.489 18.391 1.00 60.84 72 ASN A CA 1
ATOM 535 C C . ASN A 1 72 ? -9.331 8.491 17.071 1.00 60.84 72 ASN A C 1
ATOM 537 O O . ASN A 1 72 ? -9.120 7.644 16.210 1.00 60.84 72 ASN A O 1
ATOM 541 N N . GLU A 1 73 ? -10.166 9.507 16.863 1.00 61.16 73 GLU A N 1
ATOM 542 C CA . GLU A 1 73 ? -10.940 9.686 15.622 1.00 61.16 73 GLU A CA 1
ATOM 543 C C . GLU A 1 73 ? -10.071 9.965 14.380 1.00 61.16 73 GLU A C 1
ATOM 545 O O . GLU A 1 73 ? -10.557 9.973 13.248 1.00 61.16 73 GLU A O 1
ATOM 550 N N . GLN A 1 74 ? -8.774 10.226 14.566 1.00 68.81 74 GLN A N 1
ATOM 551 C CA . GLN A 1 74 ? -7.871 10.571 13.475 1.00 68.81 74 GLN A CA 1
ATOM 552 C C . GLN A 1 74 ? -7.251 9.333 12.833 1.00 68.81 74 GLN A C 1
ATOM 554 O O . GLN A 1 74 ? -6.724 8.450 13.505 1.00 68.81 74 GLN A O 1
ATOM 559 N N . GLN A 1 75 ? -7.274 9.323 11.501 1.00 76.31 75 GLN A N 1
ATOM 560 C CA . GLN A 1 75 ? -6.718 8.256 10.678 1.00 76.31 75 GLN A CA 1
ATOM 561 C C . GLN A 1 75 ? -5.200 8.209 10.841 1.00 76.31 75 GLN A C 1
ATOM 563 O O . GLN A 1 75 ? -4.498 9.128 10.417 1.00 76.31 75 GLN A O 1
ATOM 568 N N . ASN A 1 76 ? -4.710 7.126 11.438 1.00 90.25 76 ASN A N 1
ATOM 569 C CA . ASN A 1 76 ? -3.287 6.860 11.549 1.00 90.25 76 ASN A CA 1
ATOM 570 C C . ASN A 1 76 ? -2.949 5.618 10.737 1.00 90.25 76 ASN A C 1
ATOM 572 O O . ASN A 1 76 ? -3.514 4.545 10.940 1.00 90.25 76 ASN A O 1
ATOM 576 N N . PHE A 1 77 ? -2.023 5.780 9.810 1.00 94.69 77 PHE A N 1
ATOM 577 C CA . PHE A 1 77 ? -1.541 4.742 8.924 1.00 94.69 77 PHE A CA 1
ATOM 578 C C . PHE A 1 77 ? -0.155 4.291 9.372 1.00 94.69 77 PHE A C 1
ATOM 580 O O . PHE A 1 77 ? 0.647 5.089 9.864 1.00 94.69 77 PHE A O 1
ATOM 587 N N . LYS A 1 78 ? 0.163 3.018 9.162 1.00 95.44 78 LYS A N 1
ATOM 588 C CA . LYS A 1 78 ? 1.500 2.470 9.392 1.00 95.44 78 LYS A CA 1
ATOM 589 C C . LYS A 1 78 ? 1.923 1.629 8.200 1.00 95.44 78 LYS A C 1
ATOM 591 O O . LYS A 1 78 ? 1.175 0.759 7.776 1.00 95.44 78 LYS A O 1
ATOM 596 N N . VAL A 1 79 ? 3.114 1.870 7.665 1.00 96.81 79 VAL A N 1
ATOM 597 C CA . VAL A 1 79 ? 3.730 0.958 6.697 1.00 96.81 79 VAL A CA 1
ATOM 598 C C . VAL A 1 79 ? 4.326 -0.204 7.481 1.00 96.81 79 VAL A C 1
ATOM 600 O O . VAL A 1 79 ? 5.134 0.001 8.391 1.00 96.81 79 VAL A O 1
ATOM 603 N N . LEU A 1 80 ? 3.865 -1.406 7.163 1.00 95.31 80 LEU A N 1
ATOM 604 C CA . LEU A 1 80 ? 4.196 -2.634 7.878 1.00 95.31 80 LEU A CA 1
ATOM 605 C C . LEU A 1 80 ? 5.353 -3.384 7.227 1.00 95.31 80 LEU A C 1
ATOM 607 O O . LEU A 1 80 ? 6.211 -3.931 7.916 1.00 95.31 80 LEU A O 1
ATOM 611 N N . ALA A 1 81 ? 5.373 -3.399 5.897 1.00 95.81 81 ALA A N 1
ATOM 612 C CA . ALA A 1 81 ? 6.406 -4.052 5.119 1.00 95.81 81 ALA A CA 1
ATOM 613 C C . ALA A 1 81 ? 6.614 -3.345 3.783 1.00 95.81 81 ALA A C 1
ATOM 615 O O . ALA A 1 81 ? 5.699 -2.718 3.241 1.00 95.81 81 ALA A O 1
ATOM 616 N N . GLU A 1 82 ? 7.826 -3.494 3.264 1.00 97.56 82 GLU A N 1
ATOM 617 C CA . GLU A 1 82 ? 8.238 -3.033 1.948 1.00 97.56 82 GLU A CA 1
ATOM 618 C C . GLU A 1 82 ? 9.003 -4.141 1.220 1.00 97.56 82 GLU A C 1
ATOM 620 O O . GLU A 1 82 ? 9.676 -4.970 1.838 1.00 97.56 82 GLU A O 1
ATOM 625 N N . THR A 1 83 ? 8.924 -4.134 -0.104 1.00 97.75 83 THR A N 1
ATOM 626 C CA . THR A 1 83 ? 9.770 -4.947 -0.972 1.00 97.75 83 THR A CA 1
ATOM 627 C C . THR A 1 83 ? 10.112 -4.182 -2.245 1.00 97.75 83 THR A C 1
ATOM 629 O O . THR A 1 83 ? 9.361 -3.308 -2.676 1.00 97.75 83 THR A O 1
ATOM 632 N N . GLU A 1 84 ? 11.250 -4.508 -2.854 1.00 97.94 84 GLU A N 1
ATOM 633 C CA . GLU A 1 84 ? 11.670 -3.935 -4.130 1.00 97.94 84 GLU A CA 1
ATOM 634 C C . GLU A 1 84 ? 12.307 -5.007 -5.013 1.00 97.94 84 GLU A C 1
ATOM 636 O O . GLU A 1 84 ? 12.992 -5.906 -4.519 1.00 97.94 84 GLU A O 1
ATOM 641 N N . ALA A 1 85 ? 12.117 -4.892 -6.325 1.00 98.12 85 ALA A N 1
ATOM 642 C CA . ALA A 1 85 ? 12.755 -5.777 -7.290 1.00 98.12 85 ALA A CA 1
ATOM 643 C C . ALA A 1 85 ? 12.925 -5.100 -8.654 1.00 98.12 85 ALA A C 1
ATOM 645 O O . ALA A 1 85 ? 12.117 -4.270 -9.064 1.00 98.12 85 ALA A O 1
ATOM 646 N N . GLN A 1 86 ? 13.987 -5.473 -9.372 1.00 97.06 86 GLN A N 1
ATOM 647 C CA . GLN A 1 86 ? 14.283 -4.940 -10.709 1.00 97.06 86 GLN A CA 1
ATOM 648 C C . GLN A 1 86 ? 13.447 -5.607 -11.811 1.00 97.06 86 GLN A C 1
ATOM 650 O O . GLN A 1 86 ? 13.079 -4.954 -12.783 1.00 97.06 86 GLN A O 1
ATOM 655 N N . SER A 1 87 ? 13.141 -6.901 -11.670 1.00 97.12 87 SER A N 1
ATOM 656 C CA . SER 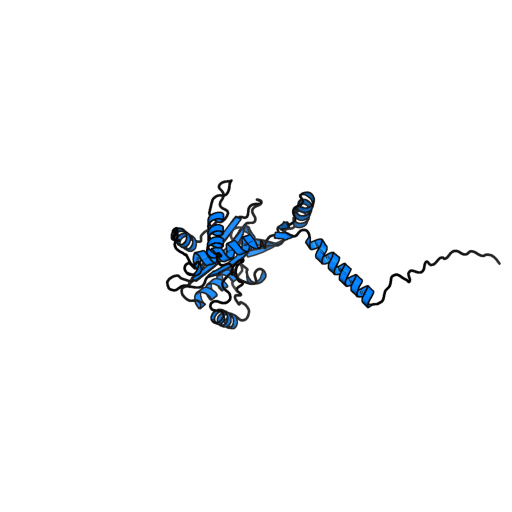A 1 87 ? 12.300 -7.639 -12.616 1.00 97.12 87 SER A CA 1
ATOM 657 C C . SER A 1 87 ? 10.862 -7.742 -12.117 1.00 97.12 87 SER A C 1
ATOM 659 O O . SER A 1 87 ? 10.606 -7.777 -10.913 1.00 97.12 87 SER A O 1
ATOM 661 N N . ILE A 1 88 ? 9.923 -7.819 -13.062 1.00 96.56 88 ILE A N 1
ATOM 662 C CA . ILE A 1 88 ? 8.490 -7.943 -12.770 1.00 96.56 88 ILE A CA 1
ATOM 663 C C . ILE A 1 88 ? 8.203 -9.263 -12.049 1.00 96.56 88 ILE A C 1
ATOM 665 O O . ILE A 1 88 ? 7.552 -9.238 -11.012 1.00 96.56 88 ILE A O 1
ATOM 669 N N . ASP A 1 89 ? 8.749 -10.389 -12.520 1.00 95.62 89 ASP A N 1
ATOM 670 C CA . ASP A 1 89 ? 8.535 -11.693 -11.875 1.00 95.62 89 ASP A CA 1
ATOM 671 C C . ASP A 1 89 ? 8.997 -11.703 -10.410 1.00 95.62 89 ASP A C 1
ATOM 673 O O . ASP A 1 89 ? 8.250 -12.123 -9.530 1.00 95.62 89 ASP A O 1
ATOM 677 N N . ASN A 1 90 ? 10.194 -11.171 -10.123 1.00 97.06 90 ASN A N 1
ATOM 678 C CA . ASN A 1 90 ? 10.705 -11.117 -8.750 1.00 97.06 90 ASN A CA 1
ATOM 679 C C . ASN A 1 90 ? 9.887 -10.158 -7.877 1.00 97.06 90 ASN A C 1
ATOM 681 O O . ASN A 1 90 ? 9.758 -10.387 -6.673 1.00 97.06 90 ASN A O 1
ATOM 685 N N . LEU A 1 91 ? 9.351 -9.081 -8.463 1.00 97.75 91 LEU A N 1
ATOM 686 C CA . LEU A 1 91 ? 8.472 -8.155 -7.756 1.00 97.75 91 LEU A CA 1
ATOM 687 C C . LEU A 1 91 ? 7.165 -8.842 -7.358 1.00 97.75 91 LEU A C 1
ATOM 689 O O . LEU A 1 91 ? 6.766 -8.736 -6.199 1.00 97.75 91 LEU A O 1
ATOM 693 N N . LEU A 1 92 ? 6.523 -9.543 -8.297 1.00 95.88 92 LEU A N 1
ATOM 694 C CA . LEU A 1 92 ? 5.273 -10.265 -8.059 1.00 95.88 92 LEU A CA 1
ATOM 695 C C . LEU A 1 92 ? 5.470 -11.376 -7.019 1.00 95.88 92 LEU A C 1
ATOM 697 O O . LEU A 1 92 ? 4.740 -11.407 -6.033 1.00 95.88 92 LEU A O 1
ATOM 701 N N . ASP A 1 93 ? 6.514 -12.198 -7.147 1.00 95.25 93 ASP A N 1
ATOM 702 C CA . ASP A 1 93 ? 6.860 -13.228 -6.154 1.00 95.25 93 ASP A CA 1
ATOM 703 C C . ASP A 1 93 ? 7.094 -12.624 -4.757 1.00 95.25 93 ASP A C 1
ATOM 705 O O . ASP A 1 93 ? 6.547 -13.088 -3.752 1.00 95.25 93 ASP A O 1
ATOM 709 N N . SER A 1 94 ? 7.847 -11.524 -4.682 1.00 96.12 94 SER A N 1
ATOM 710 C CA . SER A 1 94 ? 8.106 -10.844 -3.410 1.00 96.12 94 SER A CA 1
ATOM 711 C C . SER A 1 94 ? 6.841 -10.245 -2.796 1.00 96.12 94 SER A C 1
ATOM 713 O O . SER A 1 94 ? 6.657 -10.304 -1.578 1.00 96.12 94 SER A O 1
ATOM 715 N N . CYS A 1 95 ? 5.956 -9.679 -3.618 1.00 95.31 95 CYS A N 1
ATOM 716 C CA . CYS A 1 95 ? 4.680 -9.144 -3.157 1.00 95.31 95 CYS A CA 1
ATOM 717 C C . CYS A 1 95 ? 3.754 -10.258 -2.680 1.00 95.31 95 CYS A C 1
ATOM 719 O O . CYS A 1 95 ? 3.136 -10.099 -1.631 1.00 95.31 95 CYS A O 1
ATOM 721 N N . LEU A 1 96 ? 3.713 -11.399 -3.369 1.00 93.06 96 LEU A N 1
ATOM 722 C CA . LEU A 1 96 ? 2.931 -12.555 -2.948 1.00 93.06 96 LEU A CA 1
ATOM 723 C C . LEU A 1 96 ? 3.403 -13.076 -1.588 1.00 93.06 96 LEU A C 1
ATOM 725 O O . LEU A 1 96 ? 2.594 -13.217 -0.671 1.00 93.06 96 LEU A O 1
ATOM 729 N N . LYS A 1 97 ? 4.715 -13.263 -1.406 1.00 92.38 97 LYS A N 1
ATOM 730 C CA . LYS A 1 97 ? 5.305 -13.667 -0.117 1.00 92.38 97 LYS A CA 1
ATOM 731 C C . LYS A 1 97 ? 4.980 -12.679 1.000 1.00 92.38 97 LYS A C 1
ATOM 733 O O . LYS A 1 97 ? 4.650 -13.083 2.116 1.00 92.38 97 LYS A O 1
ATOM 738 N N . MET A 1 98 ? 5.046 -11.383 0.701 1.00 92.88 98 MET A N 1
ATOM 739 C CA . MET A 1 98 ? 4.676 -10.326 1.638 1.00 92.88 98 MET A CA 1
ATOM 740 C C . MET A 1 98 ? 3.183 -10.399 2.004 1.00 92.88 98 MET A C 1
ATOM 742 O O . MET A 1 98 ? 2.847 -10.355 3.184 1.00 92.88 98 MET A O 1
ATOM 746 N N . CYS A 1 99 ? 2.293 -10.594 1.030 1.00 90.88 99 CYS A N 1
ATOM 747 C CA . CYS A 1 99 ? 0.850 -10.750 1.238 1.00 90.88 99 CYS A CA 1
ATOM 748 C C . CYS A 1 99 ? 0.513 -11.981 2.088 1.00 90.88 99 CYS A C 1
ATOM 750 O O . CYS A 1 99 ? -0.257 -11.883 3.043 1.00 90.88 99 CYS A O 1
ATOM 752 N N . GLN A 1 100 ? 1.126 -13.125 1.780 1.00 89.31 100 GLN A N 1
ATOM 753 C CA . GLN A 1 100 ? 0.956 -14.368 2.534 1.00 89.31 100 GLN A CA 1
ATOM 754 C C . GLN A 1 100 ? 1.383 -14.198 3.995 1.00 89.31 100 GLN A C 1
ATOM 756 O O . GLN A 1 100 ? 0.654 -14.605 4.897 1.00 89.31 100 GLN A O 1
ATOM 761 N N . ARG A 1 101 ? 2.524 -13.538 4.243 1.00 90.69 101 ARG A N 1
ATOM 762 C CA . ARG A 1 101 ? 2.999 -13.260 5.605 1.00 90.69 101 ARG A CA 1
ATOM 763 C C . ARG A 1 101 ? 1.998 -12.420 6.399 1.00 90.69 101 ARG A C 1
ATOM 765 O O . ARG A 1 101 ? 1.752 -12.727 7.560 1.00 90.69 101 ARG A O 1
ATOM 772 N N . TRP A 1 102 ? 1.420 -11.389 5.784 1.00 89.06 102 TRP A N 1
ATOM 773 C CA . TRP A 1 102 ? 0.501 -10.450 6.439 1.00 89.06 102 TRP A CA 1
ATOM 774 C C . TRP A 1 102 ? -0.983 -10.856 6.366 1.00 89.06 102 TRP A C 1
ATOM 776 O O . TRP A 1 102 ? -1.849 -10.038 6.666 1.00 89.06 102 TRP A O 1
ATOM 786 N N . GLY A 1 103 ? -1.299 -12.102 5.995 1.00 76.88 103 GLY A N 1
ATOM 787 C CA . GLY A 1 103 ? -2.661 -12.642 6.103 1.00 76.88 103 GLY A CA 1
ATOM 788 C C . GLY A 1 103 ? -3.640 -12.186 5.017 1.00 76.88 103 GLY A C 1
ATOM 789 O O . GLY A 1 103 ? -4.853 -12.256 5.207 1.00 76.88 103 GLY A O 1
ATOM 790 N N . PHE A 1 104 ? -3.142 -11.762 3.852 1.00 73.31 104 PHE A N 1
ATOM 791 C CA . PHE A 1 104 ? -3.987 -11.333 2.734 1.00 73.31 104 PHE A CA 1
ATOM 792 C C . PHE A 1 104 ? -4.919 -12.407 2.130 1.00 73.31 104 PHE A C 1
ATOM 794 O O . PHE A 1 104 ? -5.993 -11.999 1.692 1.00 73.31 104 PHE A O 1
ATOM 801 N N . PRO A 1 105 ? -4.638 -13.733 2.128 1.00 53.03 105 PRO A N 1
ATOM 802 C CA . PRO A 1 105 ? -5.471 -14.663 1.354 1.00 53.03 105 PRO A CA 1
ATOM 803 C C . PRO A 1 105 ? -6.914 -14.850 1.866 1.00 53.03 105 PRO A C 1
ATOM 805 O O . PRO A 1 105 ? -7.741 -15.343 1.109 1.00 53.03 105 PRO A O 1
ATOM 808 N N . GLU A 1 106 ? -7.259 -14.418 3.087 1.00 53.59 106 GLU A N 1
ATOM 809 C CA . GLU A 1 106 ? -8.645 -14.491 3.602 1.00 53.59 106 GLU A CA 1
ATOM 810 C C . GLU A 1 106 ? -9.351 -13.129 3.723 1.00 53.59 106 GLU A C 1
ATOM 812 O O . GLU A 1 106 ? -10.567 -13.078 3.886 1.00 53.59 106 GLU A O 1
ATOM 817 N N . SER A 1 107 ? -8.614 -12.013 3.671 1.00 49.38 107 SER A N 1
ATOM 818 C CA . SER A 1 107 ? -9.140 -10.680 4.030 1.00 49.38 107 SER A CA 1
ATOM 819 C C . SER A 1 107 ? -8.961 -9.608 2.956 1.00 49.38 107 SER A C 1
ATOM 821 O O . SER A 1 107 ? -9.610 -8.566 3.034 1.00 49.38 107 SER A O 1
ATOM 823 N N . PHE A 1 108 ? -8.103 -9.841 1.958 1.00 59.19 108 PHE A N 1
ATOM 824 C CA . PHE A 1 108 ? -7.817 -8.885 0.892 1.00 59.19 108 PHE A CA 1
ATOM 825 C C . PHE A 1 108 ? -7.655 -9.593 -0.449 1.00 59.19 108 PHE A C 1
ATOM 827 O O . PHE A 1 108 ? -6.694 -10.321 -0.672 1.00 59.19 108 PHE A O 1
ATOM 834 N N . SER A 1 109 ? -8.574 -9.334 -1.376 1.00 67.62 109 SER A N 1
ATOM 835 C CA . SER A 1 109 ? -8.559 -10.005 -2.677 1.00 67.62 109 SER A CA 1
ATOM 836 C C . SER A 1 109 ? -7.579 -9.391 -3.681 1.00 67.62 109 SER A C 1
ATOM 838 O O . SER A 1 109 ? -7.408 -9.978 -4.738 1.00 67.62 109 SER A O 1
ATOM 840 N N . PHE A 1 110 ? -6.963 -8.230 -3.408 1.00 88.62 110 PHE A N 1
ATOM 841 C CA . PHE A 1 110 ? -6.125 -7.517 -4.385 1.00 88.62 110 PHE A CA 1
ATOM 842 C C . PHE A 1 110 ? -5.128 -6.517 -3.762 1.00 88.62 110 PHE A C 1
ATOM 844 O O . PHE A 1 110 ? -5.274 -6.097 -2.612 1.00 88.62 110 PHE A O 1
ATOM 851 N N . LEU A 1 111 ? -4.137 -6.094 -4.556 1.00 94.50 111 LEU A N 1
ATOM 852 C CA . LEU A 1 111 ? -3.246 -4.958 -4.297 1.00 94.50 111 LEU A CA 1
ATOM 853 C C . LEU A 1 111 ? -3.647 -3.748 -5.144 1.00 94.50 111 LEU A C 1
ATOM 855 O O . LEU A 1 111 ? -4.092 -3.898 -6.279 1.00 94.50 111 LEU A O 1
ATOM 859 N N . TYR A 1 112 ? -3.436 -2.538 -4.631 1.00 96.56 112 TYR A N 1
ATOM 860 C CA . TYR A 1 112 ? -3.603 -1.321 -5.423 1.00 96.56 112 TYR A CA 1
ATOM 861 C C . TYR A 1 112 ? -2.401 -1.101 -6.340 1.00 96.56 112 TYR A C 1
ATOM 863 O O . TYR A 1 112 ? -1.272 -0.951 -5.871 1.00 96.56 112 TYR A O 1
ATOM 871 N N . GLY A 1 113 ? -2.639 -1.036 -7.641 1.00 96.94 113 GLY A N 1
ATOM 872 C CA . GLY A 1 113 ? -1.604 -0.844 -8.649 1.00 96.94 113 GLY A CA 1
ATOM 873 C C . GLY A 1 113 ? -2.214 -0.659 -10.028 1.00 96.94 113 GLY A C 1
ATOM 874 O O . GLY A 1 113 ? -3.428 -0.671 -10.179 1.00 96.94 113 GLY A O 1
ATOM 875 N N . ASP A 1 114 ? -1.378 -0.478 -11.041 1.00 95.94 114 ASP A N 1
ATOM 876 C CA . ASP A 1 114 ? -1.848 -0.405 -12.425 1.00 95.94 114 ASP A CA 1
ATOM 877 C C . ASP A 1 114 ? -2.219 -1.822 -12.913 1.00 95.94 114 ASP A C 1
ATOM 879 O O . ASP A 1 114 ? -1.325 -2.662 -13.023 1.00 95.94 114 ASP A O 1
ATOM 883 N N . PRO A 1 115 ? -3.502 -2.140 -13.165 1.00 93.56 115 PRO A N 1
ATOM 884 C CA . PRO A 1 115 ? -3.894 -3.487 -13.577 1.00 93.56 115 PRO A CA 1
ATOM 885 C C . PRO A 1 115 ? -3.628 -3.753 -15.067 1.00 93.56 115 PRO A C 1
ATOM 887 O O . PRO A 1 115 ? -3.593 -4.909 -15.484 1.00 93.56 115 PRO A O 1
ATOM 890 N N . GLU A 1 116 ? -3.460 -2.708 -15.879 1.00 93.00 116 GLU A N 1
ATOM 891 C CA . GLU A 1 116 ? -3.311 -2.826 -17.333 1.00 93.00 116 GLU A CA 1
ATOM 892 C C . GLU A 1 116 ? -1.840 -2.960 -17.723 1.00 93.00 116 GLU A C 1
ATOM 894 O O . GLU A 1 116 ? -1.469 -3.725 -18.623 1.00 93.00 116 GLU A O 1
ATOM 899 N N . ARG A 1 117 ? -0.968 -2.246 -17.010 1.00 90.06 117 ARG A N 1
ATOM 900 C CA . ARG A 1 117 ? 0.470 -2.320 -17.228 1.00 90.06 117 ARG A CA 1
ATOM 901 C C . ARG A 1 117 ? 0.974 -3.716 -16.862 1.00 90.06 117 ARG A C 1
ATOM 903 O O . ARG A 1 117 ? 0.847 -4.165 -15.732 1.00 90.06 117 ARG A O 1
ATOM 910 N N . PHE A 1 118 ? 1.576 -4.395 -17.837 1.00 91.88 118 PHE A N 1
ATOM 911 C CA . PHE A 1 118 ? 2.082 -5.769 -17.708 1.00 91.88 118 PHE A CA 1
ATOM 912 C C . PHE A 1 118 ? 1.020 -6.834 -17.374 1.00 91.88 118 PHE A C 1
ATOM 914 O O . PHE A 1 118 ? 1.354 -7.865 -16.791 1.00 91.88 118 PHE A O 1
ATOM 921 N N . LEU A 1 119 ? -0.230 -6.643 -17.819 1.00 93.12 119 LEU A N 1
ATOM 922 C CA . LEU A 1 119 ? -1.319 -7.614 -17.640 1.00 93.12 119 LEU A CA 1
ATOM 923 C C . LEU A 1 119 ? -0.941 -9.046 -18.063 1.00 93.12 119 LEU A C 1
ATOM 925 O O . LEU A 1 119 ? -1.270 -10.001 -17.362 1.00 93.12 119 LEU A O 1
ATOM 929 N N . SER A 1 120 ? -0.217 -9.212 -19.175 1.00 94.69 120 SER A N 1
ATOM 930 C CA . SER A 1 120 ? 0.243 -10.533 -19.627 1.00 94.69 120 SER A CA 1
ATOM 931 C C . SER A 1 120 ? 1.191 -11.191 -18.622 1.00 94.69 120 SER A C 1
ATOM 933 O O . SER A 1 120 ? 0.979 -12.342 -18.266 1.00 94.69 120 SER A O 1
ATOM 935 N N . ALA A 1 121 ? 2.168 -10.450 -18.085 1.00 93.56 121 ALA A N 1
ATOM 936 C CA . ALA A 1 121 ? 3.099 -10.986 -17.090 1.00 93.56 121 ALA A CA 1
ATOM 937 C C . ALA A 1 121 ? 2.390 -11.340 -15.773 1.00 93.56 121 ALA A C 1
ATOM 939 O O . ALA A 1 121 ? 2.700 -12.361 -15.165 1.00 93.56 121 ALA A O 1
ATOM 940 N N . LEU A 1 122 ? 1.411 -10.529 -15.350 1.00 93.69 122 LEU A N 1
ATOM 941 C CA . LEU A 1 122 ? 0.576 -10.830 -14.184 1.00 93.69 122 LEU A CA 1
ATOM 942 C C . LEU A 1 122 ? -0.278 -12.088 -14.404 1.00 93.69 122 LEU A C 1
ATOM 944 O O . LEU A 1 122 ? -0.400 -12.918 -13.507 1.00 93.69 122 LEU A O 1
ATOM 948 N N . THR A 1 123 ? -0.843 -12.247 -15.603 1.00 93.50 123 THR A N 1
ATOM 949 C CA . THR A 1 123 ? -1.636 -13.429 -15.973 1.00 93.50 123 THR A CA 1
ATOM 950 C C . THR A 1 123 ? -0.767 -14.682 -15.971 1.00 93.50 123 THR A C 1
ATOM 952 O O . THR A 1 123 ? -1.121 -15.665 -15.326 1.00 93.50 123 THR A O 1
ATOM 955 N N . ASP A 1 124 ? 0.402 -14.626 -16.611 1.00 94.06 124 ASP A N 1
ATOM 956 C CA . ASP A 1 124 ? 1.363 -15.731 -16.641 1.00 94.06 124 ASP A CA 1
ATOM 957 C C . ASP A 1 124 ? 1.848 -16.094 -15.234 1.00 94.06 124 ASP A C 1
ATOM 959 O O . ASP A 1 124 ? 1.983 -17.272 -14.909 1.00 94.06 124 ASP A O 1
ATOM 963 N N . PHE A 1 125 ? 2.081 -15.097 -14.375 1.00 93.62 125 PHE A N 1
ATOM 964 C CA . PHE A 1 125 ? 2.406 -15.311 -12.967 1.00 93.62 125 PHE A CA 1
ATOM 965 C C . PHE A 1 125 ? 1.278 -16.052 -12.236 1.00 93.62 125 PHE A C 1
ATOM 967 O O . PHE A 1 125 ? 1.529 -17.076 -11.605 1.00 93.62 125 PHE A O 1
ATOM 974 N N . ASN A 1 126 ? 0.030 -15.598 -12.373 1.00 91.88 126 ASN A N 1
ATOM 975 C CA . ASN A 1 126 ? -1.119 -16.209 -11.701 1.00 91.88 126 ASN A CA 1
ATOM 976 C C . ASN A 1 126 ? -1.422 -17.631 -12.185 1.00 91.88 126 ASN A C 1
ATOM 978 O O . ASN A 1 126 ? -1.830 -18.465 -11.381 1.00 91.88 126 ASN A O 1
ATOM 982 N N . LEU A 1 127 ? -1.188 -17.929 -13.465 1.00 91.69 127 LEU A N 1
ATOM 983 C CA . LEU A 1 127 ? -1.318 -19.286 -14.000 1.00 91.69 127 LEU A CA 1
ATOM 984 C C . LEU A 1 127 ? -0.312 -20.259 -13.370 1.00 91.69 127 LEU A C 1
ATOM 986 O O . LEU A 1 127 ? -0.630 -21.434 -13.219 1.00 91.69 127 LEU A O 1
ATOM 990 N N . ARG A 1 128 ? 0.881 -19.785 -12.978 1.00 91.50 128 ARG A N 1
ATOM 991 C CA . ARG A 1 128 ? 1.886 -20.602 -12.273 1.00 91.50 128 ARG A CA 1
ATOM 992 C C . ARG A 1 128 ? 1.541 -20.831 -10.802 1.00 91.50 128 ARG A C 1
ATOM 994 O O . ARG A 1 128 ? 1.899 -21.870 -10.259 1.00 91.50 128 ARG A O 1
ATOM 1001 N N . GLU A 1 129 ? 0.864 -19.875 -10.170 1.00 86.19 129 GLU A N 1
ATOM 1002 C CA . GLU A 1 129 ? 0.577 -19.893 -8.729 1.00 86.19 129 GLU A CA 1
ATOM 1003 C C . GLU A 1 129 ? -0.778 -20.529 -8.360 1.00 86.19 129 GLU A C 1
ATOM 1005 O O . GLU A 1 129 ? -1.100 -20.543 -7.175 1.00 86.19 129 GLU A O 1
ATOM 1010 N N . GLU A 1 130 ? -1.542 -21.044 -9.342 1.00 70.94 130 GLU A N 1
ATOM 1011 C CA . GLU A 1 130 ? -2.822 -21.806 -9.333 1.00 70.94 130 GLU A CA 1
ATOM 1012 C C . GLU A 1 130 ? -3.902 -21.437 -8.286 1.00 70.94 130 GLU A C 1
ATOM 1014 O O . GLU A 1 130 ? -5.053 -21.212 -8.645 1.00 70.94 130 GLU A O 1
ATOM 1019 N N . ASN A 1 131 ? -3.563 -21.364 -6.997 1.00 69.81 131 ASN A N 1
ATOM 1020 C CA . ASN A 1 131 ? -4.449 -21.055 -5.870 1.00 69.81 131 ASN A CA 1
ATOM 1021 C C . ASN A 1 131 ? -3.989 -19.848 -5.023 1.00 69.81 131 ASN A C 1
ATOM 1023 O O . ASN A 1 131 ? -4.626 -19.517 -4.026 1.00 69.81 131 ASN A O 1
ATOM 1027 N N . SER A 1 132 ? -2.864 -19.211 -5.363 1.00 77.69 132 SER A N 1
ATOM 1028 C CA . SER A 1 132 ? -2.246 -18.106 -4.608 1.00 77.69 132 SER A CA 1
ATOM 1029 C C . SER A 1 132 ? -1.879 -16.926 -5.512 1.00 77.69 132 SER A C 1
ATOM 1031 O O . SER A 1 132 ? -0.834 -16.307 -5.346 1.00 77.69 132 SER A O 1
ATOM 1033 N N . GLY A 1 133 ? -2.726 -16.626 -6.496 1.00 84.31 133 GLY A N 1
ATOM 1034 C CA . GLY A 1 133 ? -2.498 -15.514 -7.417 1.00 84.31 133 GLY A CA 1
ATOM 1035 C C . GLY A 1 133 ? -2.515 -14.138 -6.738 1.00 84.31 133 GLY A C 1
ATOM 1036 O O . GLY A 1 133 ? -3.098 -13.940 -5.670 1.00 84.31 133 GLY A O 1
ATOM 1037 N N . LEU A 1 134 ? -1.897 -13.166 -7.403 1.00 89.50 134 LEU A N 1
ATOM 1038 C CA . LEU A 1 134 ? -2.011 -11.749 -7.091 1.00 89.50 134 LEU A CA 1
ATOM 1039 C C . LEU A 1 134 ? -3.022 -11.093 -8.025 1.00 89.50 134 LEU A C 1
ATOM 1041 O O . LEU A 1 134 ? -2.912 -11.182 -9.246 1.00 89.50 134 LEU A O 1
ATOM 1045 N N . TYR A 1 135 ? -3.965 -10.355 -7.457 1.00 91.56 135 TYR A N 1
ATOM 1046 C CA . TYR A 1 135 ? -4.888 -9.532 -8.231 1.00 91.56 135 TYR A CA 1
ATOM 1047 C C . TYR A 1 135 ? -4.576 -8.063 -7.988 1.00 91.56 135 TYR A C 1
ATOM 1049 O O . TYR A 1 135 ? -4.213 -7.677 -6.876 1.00 91.56 135 TYR A O 1
ATOM 1057 N N . LEU A 1 136 ? -4.708 -7.242 -9.027 1.00 93.69 136 LEU A N 1
ATOM 1058 C CA . LEU A 1 136 ? -4.519 -5.801 -8.934 1.00 93.69 136 LEU A CA 1
ATOM 1059 C C . LEU A 1 136 ? -5.850 -5.087 -9.141 1.00 93.69 136 LEU A C 1
ATOM 1061 O O . LEU A 1 136 ? -6.606 -5.424 -10.050 1.00 93.69 136 LEU A O 1
ATOM 1065 N N . ALA A 1 137 ? -6.104 -4.075 -8.321 1.00 94.62 137 ALA A N 1
ATOM 1066 C CA . ALA A 1 137 ? -7.157 -3.101 -8.549 1.00 94.62 137 ALA A CA 1
ATOM 1067 C C . ALA A 1 137 ? -6.529 -1.729 -8.810 1.00 94.62 137 ALA A C 1
ATOM 1069 O O . ALA A 1 137 ? -5.539 -1.378 -8.155 1.00 94.62 137 ALA A O 1
ATOM 1070 N N . PRO A 1 138 ? -7.107 -0.923 -9.718 1.00 96.50 138 PRO A N 1
ATOM 1071 C CA . PRO A 1 138 ? -6.646 0.438 -9.904 1.00 96.50 138 PRO A CA 1
ATOM 1072 C C . PRO A 1 138 ? -6.851 1.228 -8.600 1.00 96.50 138 PRO A C 1
ATOM 1074 O O . PRO A 1 138 ? -7.882 1.071 -7.937 1.00 96.50 138 PRO A O 1
ATOM 1077 N N . PRO A 1 139 ? -5.898 2.089 -8.213 1.00 96.44 139 PRO A N 1
ATOM 1078 C CA . PRO A 1 139 ? -6.079 2.994 -7.088 1.00 96.44 139 PRO A CA 1
ATOM 1079 C C . PRO A 1 139 ? -7.286 3.920 -7.286 1.00 96.44 139 PRO A C 1
ATOM 1081 O O . PRO A 1 139 ? -7.681 4.232 -8.414 1.00 96.44 139 PRO A O 1
ATOM 1084 N N . ASN A 1 140 ? -7.838 4.449 -6.195 1.00 95.88 140 ASN A N 1
ATOM 1085 C CA . ASN A 1 140 ? -8.822 5.526 -6.297 1.00 95.88 140 ASN A CA 1
ATOM 1086 C C . ASN A 1 140 ? -8.229 6.708 -7.085 1.00 95.88 140 ASN A C 1
ATOM 1088 O O . ASN A 1 140 ? -7.055 7.047 -6.928 1.00 95.88 140 ASN A O 1
ATOM 1092 N N . ASP A 1 141 ? -9.041 7.333 -7.938 1.00 96.00 141 ASP A N 1
ATOM 1093 C CA . ASP A 1 141 ? -8.640 8.452 -8.804 1.00 96.00 141 ASP A CA 1
ATOM 1094 C C . ASP A 1 141 ? -7.519 8.134 -9.811 1.00 96.00 141 ASP A C 1
ATOM 1096 O O . ASP A 1 141 ? -6.907 9.046 -10.363 1.00 96.00 141 ASP A O 1
ATOM 1100 N N . PHE A 1 142 ? -7.266 6.854 -10.111 1.00 95.12 142 PHE A N 1
ATOM 1101 C CA . PHE A 1 142 ? -6.197 6.454 -11.033 1.00 95.12 142 PHE A CA 1
ATOM 1102 C C . PHE A 1 142 ? -6.345 7.041 -12.439 1.00 95.12 142 PHE A C 1
ATOM 1104 O O . PHE A 1 142 ? -5.348 7.297 -13.101 1.00 95.12 142 PHE A O 1
ATOM 1111 N N . GLN A 1 143 ? -7.567 7.309 -12.896 1.00 94.25 143 GLN A N 1
ATOM 1112 C CA . GLN A 1 143 ? -7.816 7.898 -14.217 1.00 94.25 143 GLN A CA 1
ATOM 1113 C C . GLN A 1 143 ? -7.774 9.436 -14.219 1.00 94.25 143 GLN A C 1
ATOM 1115 O O . GLN A 1 143 ? -7.937 10.056 -15.268 1.00 94.25 143 GLN A O 1
ATOM 1120 N N . GLN A 1 144 ? -7.568 10.075 -13.061 1.00 94.44 144 GLN A N 1
ATOM 1121 C CA . GLN A 1 144 ? -7.553 11.532 -12.986 1.00 94.44 144 GLN A CA 1
ATOM 1122 C C . GLN A 1 144 ? -6.258 12.100 -13.590 1.00 94.44 144 GLN A C 1
ATOM 1124 O O . GLN A 1 144 ? -5.166 11.641 -13.244 1.00 94.44 144 GLN A O 1
ATOM 1129 N N . PRO A 1 145 ? -6.333 13.150 -14.432 1.00 91.94 145 PRO A N 1
ATOM 1130 C CA . PRO A 1 145 ? -5.144 13.771 -15.021 1.00 91.94 145 PRO A CA 1
ATOM 1131 C C . PRO A 1 145 ? -4.144 14.316 -13.990 1.00 91.94 145 PRO A C 1
ATOM 1133 O O . PRO A 1 145 ? -2.954 14.397 -14.276 1.00 91.94 145 PRO A O 1
ATOM 1136 N N . ASN A 1 146 ? -4.626 14.686 -12.800 1.00 93.25 146 ASN A N 1
ATOM 1137 C CA . ASN A 1 146 ? -3.846 15.213 -11.678 1.00 93.25 146 ASN A CA 1
ATOM 1138 C C . ASN A 1 146 ? -3.617 14.175 -10.557 1.00 93.25 146 ASN A C 1
ATOM 1140 O O . ASN A 1 146 ? -3.415 14.538 -9.394 1.00 93.25 146 ASN A O 1
ATOM 1144 N N . ARG A 1 147 ? -3.684 12.871 -10.871 1.00 93.81 147 ARG A N 1
ATOM 1145 C CA . ARG A 1 147 ? -3.503 11.784 -9.889 1.00 93.81 147 ARG A CA 1
ATOM 1146 C C . ARG A 1 147 ? -2.181 11.884 -9.128 1.00 93.81 147 ARG A C 1
ATOM 1148 O O . ARG A 1 147 ? -2.150 11.663 -7.921 1.00 93.81 147 ARG A O 1
ATOM 1155 N N . THR A 1 148 ? -1.102 12.278 -9.808 1.00 93.38 148 THR A N 1
ATOM 1156 C CA . THR A 1 148 ? 0.220 12.443 -9.193 1.00 93.38 148 THR A CA 1
ATOM 1157 C C . THR A 1 148 ? 0.176 13.475 -8.072 1.00 93.38 148 THR A C 1
ATOM 1159 O O . THR A 1 148 ? 0.626 13.203 -6.959 1.00 93.38 148 THR A O 1
ATOM 1162 N N . GLU A 1 149 ? -0.407 14.646 -8.325 1.00 93.44 149 GLU A N 1
ATOM 1163 C CA . GLU A 1 149 ? -0.541 15.713 -7.338 1.00 93.44 149 GLU A CA 1
ATOM 1164 C C . GLU A 1 149 ? -1.417 15.275 -6.163 1.00 93.44 149 GLU A C 1
ATOM 1166 O O . GLU A 1 149 ? -1.041 15.505 -5.012 1.00 93.44 149 GLU A O 1
ATOM 1171 N N . ILE A 1 150 ? -2.532 14.591 -6.440 1.00 94.75 150 ILE A N 1
ATOM 1172 C CA . ILE A 1 150 ? -3.440 14.056 -5.416 1.00 94.75 150 ILE A CA 1
ATOM 1173 C C . ILE A 1 150 ? -2.687 13.093 -4.487 1.00 94.75 150 ILE A C 1
ATOM 1175 O O . ILE A 1 150 ? -2.721 13.249 -3.261 1.00 94.75 150 ILE A O 1
ATOM 1179 N N . TYR A 1 151 ? -1.962 12.125 -5.051 1.00 95.88 151 TYR A N 1
ATOM 1180 C CA . TYR A 1 151 ? -1.236 11.118 -4.277 1.00 95.88 151 TYR A CA 1
ATOM 1181 C C . TYR A 1 151 ? -0.086 11.738 -3.480 1.00 95.88 151 TYR A C 1
ATOM 1183 O O . TYR A 1 151 ? 0.066 11.456 -2.290 1.00 95.88 151 TYR A O 1
ATOM 1191 N N . LEU A 1 152 ? 0.684 12.650 -4.079 1.00 94.00 152 LEU A N 1
ATOM 1192 C CA . LEU A 1 152 ? 1.764 13.354 -3.383 1.00 94.00 152 LEU A CA 1
ATOM 1193 C C . LEU A 1 152 ? 1.241 14.244 -2.256 1.00 94.00 152 LEU A C 1
ATOM 1195 O O . LEU A 1 152 ? 1.831 14.274 -1.173 1.00 94.00 152 LEU A O 1
ATOM 1199 N N . GLN A 1 153 ? 0.135 14.957 -2.475 1.00 93.19 153 GLN A N 1
ATOM 1200 C CA . GLN A 1 153 ? -0.502 15.763 -1.439 1.00 93.19 153 GLN A CA 1
ATOM 1201 C C . GLN A 1 153 ? -0.981 14.882 -0.283 1.00 93.19 153 GLN A C 1
ATOM 1203 O O . GLN A 1 153 ? -0.763 15.237 0.877 1.00 93.19 153 GLN A O 1
ATOM 1208 N N . ARG A 1 154 ? -1.559 13.711 -0.579 1.00 94.06 154 ARG A N 1
ATOM 1209 C CA . ARG A 1 154 ? -1.968 12.735 0.437 1.00 94.06 154 ARG A CA 1
ATOM 1210 C C . ARG A 1 154 ? -0.779 12.246 1.263 1.00 94.06 154 ARG A C 1
ATOM 1212 O O . ARG A 1 154 ? -0.848 12.288 2.490 1.00 94.06 154 ARG A O 1
ATOM 1219 N N . ILE A 1 155 ? 0.315 11.844 0.612 1.00 94.94 155 ILE A N 1
ATOM 1220 C CA . ILE A 1 155 ? 1.543 11.391 1.286 1.00 94.94 155 ILE A CA 1
ATOM 1221 C C . ILE A 1 155 ? 2.104 12.501 2.181 1.00 94.94 155 ILE A C 1
ATOM 1223 O O . ILE A 1 155 ? 2.362 12.271 3.362 1.00 94.94 155 ILE A O 1
ATOM 1227 N N . ARG A 1 156 ? 2.251 13.723 1.653 1.00 92.69 156 ARG A N 1
ATOM 1228 C CA . ARG A 1 156 ? 2.772 14.876 2.409 1.00 92.69 156 ARG A CA 1
ATOM 1229 C C . ARG A 1 156 ? 1.892 15.210 3.608 1.00 92.69 156 ARG A C 1
ATOM 1231 O O . ARG A 1 156 ? 2.414 15.419 4.698 1.00 92.69 156 ARG A O 1
ATOM 1238 N N . SER A 1 157 ? 0.573 15.216 3.420 1.00 90.88 157 SER A N 1
ATOM 1239 C CA . SER A 1 157 ? -0.382 15.467 4.500 1.00 90.88 157 SER A CA 1
ATOM 1240 C C . SER A 1 157 ? -0.311 14.404 5.593 1.00 90.88 157 SER A C 1
ATOM 1242 O O . SER A 1 157 ? -0.515 14.739 6.753 1.00 90.88 157 SER A O 1
ATOM 1244 N N . ALA A 1 158 ? -0.043 13.145 5.244 1.00 91.94 158 ALA A N 1
ATOM 1245 C CA . ALA A 1 158 ? 0.054 12.066 6.220 1.00 91.94 158 ALA A CA 1
ATOM 1246 C C . ALA A 1 158 ? 1.413 12.056 6.947 1.00 91.94 158 ALA A C 1
ATOM 1248 O O . ALA A 1 158 ? 1.478 11.760 8.137 1.00 91.94 158 ALA A O 1
ATOM 1249 N N . LEU A 1 159 ? 2.503 12.417 6.264 1.00 91.75 159 LEU A N 1
ATOM 1250 C CA . LEU A 1 159 ? 3.836 12.533 6.872 1.00 91.75 159 LEU A CA 1
ATOM 1251 C C . LEU A 1 159 ? 3.999 13.788 7.742 1.00 91.75 159 LEU A C 1
ATOM 1253 O O . LEU A 1 159 ? 4.830 13.796 8.657 1.00 91.75 159 LEU A O 1
ATOM 1257 N N . GLY A 1 160 ? 3.245 14.846 7.437 1.00 87.06 160 GLY A N 1
ATOM 1258 C CA . GLY A 1 160 ? 3.227 16.085 8.202 1.00 87.06 160 GLY A CA 1
ATOM 1259 C C . GLY A 1 160 ? 2.584 15.909 9.583 1.00 87.06 160 GLY A C 1
ATOM 1260 O O . GLY A 1 160 ? 1.700 15.065 9.752 1.00 87.06 160 GLY A O 1
ATOM 1261 N N . PRO A 1 161 ? 3.013 16.690 10.590 1.00 83.44 161 PRO A N 1
ATOM 1262 C CA . PRO A 1 161 ? 2.327 16.719 11.871 1.00 83.44 161 PRO A CA 1
ATOM 1263 C C . PRO A 1 161 ? 0.916 17.297 11.700 1.00 83.44 161 PRO A C 1
ATOM 1265 O O . PRO A 1 161 ? 0.711 18.306 11.024 1.00 83.44 161 PRO A O 1
ATOM 1268 N N . ASN A 1 162 ? -0.058 16.667 12.345 1.00 78.25 162 ASN A N 1
ATOM 1269 C CA . ASN A 1 162 ? -1.394 17.212 12.524 1.00 78.25 162 ASN A CA 1
ATOM 1270 C C . ASN A 1 162 ? -1.376 18.381 13.534 1.00 78.25 162 ASN A C 1
ATOM 1272 O O . ASN A 1 162 ? -0.336 18.757 14.079 1.00 78.25 162 ASN A O 1
ATOM 1276 N N . LYS A 1 163 ? -2.559 18.929 13.843 1.00 75.94 163 LYS A N 1
ATOM 1277 C CA . LYS A 1 163 ? -2.732 20.016 14.830 1.00 75.94 163 LYS A CA 1
ATOM 1278 C C . LYS A 1 163 ? -2.186 19.686 16.230 1.00 75.94 163 LYS A C 1
ATOM 1280 O O . LYS A 1 163 ? -1.877 20.601 16.982 1.00 75.94 163 LYS A O 1
ATOM 1285 N N . ASN A 1 164 ? -2.039 18.402 16.551 1.00 76.81 164 ASN A N 1
ATOM 1286 C CA . ASN A 1 164 ? -1.549 17.898 17.832 1.00 76.81 164 ASN A CA 1
ATOM 1287 C C . ASN A 1 164 ? -0.074 17.452 17.762 1.00 76.81 164 ASN A C 1
ATOM 1289 O O . ASN A 1 164 ? 0.414 16.794 18.677 1.00 76.81 164 ASN A O 1
ATOM 1293 N N . GLY A 1 165 ? 0.637 17.751 16.668 1.00 78.31 165 GLY A N 1
ATOM 1294 C CA . GLY A 1 165 ? 2.034 17.359 16.471 1.00 78.31 165 GLY A CA 1
ATOM 1295 C C . GLY A 1 165 ? 2.252 15.884 16.107 1.00 78.31 165 GLY A C 1
ATOM 1296 O O . GLY A 1 165 ? 3.396 15.462 15.950 1.00 78.31 165 GLY A O 1
ATOM 1297 N N . GLN A 1 166 ? 1.191 15.089 15.954 1.00 80.81 166 GLN A N 1
ATOM 1298 C CA . GLN A 1 166 ? 1.271 13.665 15.621 1.00 80.81 166 GLN A CA 1
ATOM 1299 C C . GLN A 1 166 ? 1.242 13.460 14.104 1.00 80.81 166 GLN A C 1
ATOM 1301 O O . GLN A 1 166 ? 0.526 14.154 13.387 1.00 80.81 166 GLN A O 1
ATOM 1306 N N . LYS A 1 167 ? 2.020 12.502 13.599 1.00 85.19 167 LYS A N 1
ATOM 1307 C CA . LYS A 1 167 ? 2.022 12.156 12.172 1.00 85.19 167 LYS A CA 1
ATOM 1308 C C . LYS A 1 167 ? 0.867 11.213 11.866 1.00 85.19 167 LYS A C 1
ATOM 1310 O O . LYS A 1 167 ? 0.639 10.281 12.624 1.00 85.19 167 LYS A O 1
ATOM 1315 N N . GLY A 1 168 ? 0.203 11.426 10.733 1.00 88.81 168 GLY A N 1
ATOM 1316 C CA . GLY A 1 168 ? -0.833 10.518 10.237 1.00 88.81 168 GLY A CA 1
ATOM 1317 C C . GLY A 1 168 ? -0.275 9.254 9.577 1.00 88.81 168 GLY A C 1
ATOM 1318 O O . GLY A 1 168 ? -1.019 8.303 9.389 1.00 88.81 168 GLY A O 1
ATOM 1319 N N . LEU A 1 169 ? 1.011 9.215 9.213 1.00 94.06 169 LEU A N 1
ATOM 1320 C CA . LEU A 1 169 ? 1.686 8.056 8.627 1.00 94.06 169 LEU A CA 1
ATOM 1321 C C . LEU A 1 169 ? 2.989 7.741 9.367 1.00 94.06 169 LEU A C 1
ATOM 1323 O O . LEU A 1 169 ? 3.904 8.565 9.449 1.00 94.06 169 LEU A O 1
ATOM 1327 N N . HIS A 1 170 ? 3.099 6.499 9.828 1.00 94.31 170 HIS A N 1
ATOM 1328 C CA . HIS A 1 170 ? 4.291 5.927 10.440 1.00 94.31 170 HIS A CA 1
ATOM 1329 C C . HIS A 1 170 ? 4.971 4.967 9.458 1.00 94.31 170 HIS A C 1
ATOM 1331 O O . HIS A 1 170 ? 4.367 3.994 9.026 1.00 94.31 170 HIS A O 1
ATOM 1337 N N . LEU A 1 171 ? 6.240 5.198 9.117 1.00 93.56 171 LEU A N 1
ATOM 1338 C CA . LEU A 1 171 ? 6.960 4.338 8.162 1.00 93.56 171 LEU A CA 1
ATOM 1339 C C . LEU A 1 171 ? 7.555 3.061 8.791 1.00 93.56 171 LEU A C 1
ATOM 1341 O O . LEU A 1 171 ? 8.111 2.242 8.071 1.00 93.56 171 LEU A O 1
ATOM 1345 N N . GLY A 1 172 ? 7.481 2.885 10.116 1.00 87.31 172 GLY A N 1
ATOM 1346 C CA . GLY A 1 172 ? 8.061 1.716 10.793 1.00 87.31 172 GLY A CA 1
ATOM 1347 C C . GLY A 1 172 ? 9.540 1.493 10.439 1.00 87.31 172 GLY A C 1
ATOM 1348 O O . GLY A 1 172 ? 10.301 2.458 10.326 1.00 87.31 172 GLY A O 1
ATOM 1349 N N . ASN A 1 173 ? 9.914 0.230 10.212 1.00 90.06 173 ASN A N 1
ATOM 1350 C CA . ASN A 1 173 ? 11.258 -0.202 9.793 1.00 90.06 173 ASN A CA 1
ATOM 1351 C C . ASN A 1 173 ? 11.432 -0.229 8.256 1.00 90.06 173 ASN A C 1
ATOM 1353 O O . ASN A 1 173 ? 12.214 -1.018 7.734 1.00 90.06 173 ASN A O 1
ATOM 1357 N N . CYS A 1 174 ? 10.685 0.601 7.520 1.00 93.38 174 CYS A N 1
ATOM 1358 C CA . CYS A 1 174 ? 10.752 0.686 6.057 1.00 93.38 174 CYS A CA 1
ATOM 1359 C C . CYS A 1 174 ? 11.797 1.731 5.631 1.00 93.38 174 CYS A C 1
ATOM 1361 O O . CYS A 1 174 ? 11.474 2.885 5.314 1.00 93.38 174 CYS A O 1
ATOM 1363 N N . ASP A 1 175 ? 13.073 1.355 5.726 1.00 94.81 175 ASP A N 1
ATOM 1364 C CA . ASP A 1 175 ? 14.203 2.255 5.487 1.00 94.81 175 ASP A CA 1
ATOM 1365 C C . ASP A 1 175 ? 14.365 2.617 4.005 1.00 94.81 175 ASP A C 1
ATOM 1367 O O . ASP A 1 175 ? 14.732 3.756 3.696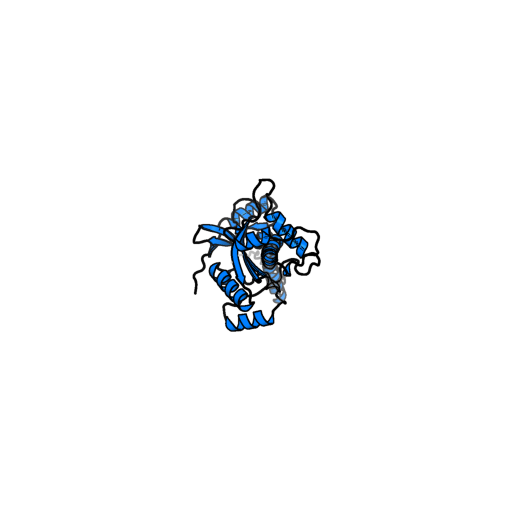 1.00 94.81 175 ASP A O 1
ATOM 1371 N N . LYS A 1 176 ? 14.039 1.705 3.078 1.00 96.44 176 LYS A N 1
ATOM 1372 C CA . LYS A 1 176 ? 14.150 1.966 1.635 1.00 96.44 176 LYS A CA 1
ATOM 1373 C C . LYS A 1 176 ? 13.126 3.001 1.207 1.00 96.44 176 LYS A C 1
ATOM 1375 O O . LYS A 1 176 ? 13.483 4.001 0.588 1.00 96.44 176 LYS A O 1
ATOM 1380 N N . LEU A 1 177 ? 11.866 2.824 1.602 1.00 96.44 177 LEU A N 1
ATOM 1381 C CA . LEU A 1 177 ? 10.802 3.789 1.347 1.00 96.44 177 LEU A CA 1
ATOM 1382 C C . LEU A 1 177 ? 11.149 5.158 1.938 1.00 96.44 177 LEU A C 1
ATOM 1384 O O . LEU A 1 177 ? 10.958 6.180 1.278 1.00 96.44 177 LEU A O 1
ATOM 1388 N N . ARG A 1 178 ? 11.712 5.195 3.153 1.00 95.50 178 ARG A N 1
ATOM 1389 C CA . ARG A 1 178 ? 12.179 6.446 3.765 1.00 95.50 178 ARG A CA 1
ATOM 1390 C C . ARG A 1 178 ? 13.249 7.125 2.908 1.00 95.50 178 ARG A C 1
ATOM 1392 O O . ARG A 1 178 ? 13.143 8.329 2.676 1.00 95.50 178 ARG A O 1
ATOM 1399 N N . ALA A 1 179 ? 14.231 6.375 2.413 1.00 95.75 179 ALA A N 1
ATOM 1400 C CA . ALA A 1 179 ? 15.269 6.901 1.532 1.00 95.75 179 ALA A CA 1
ATOM 1401 C C . ALA A 1 179 ? 14.689 7.427 0.206 1.00 95.75 179 ALA A C 1
ATOM 1403 O O . ALA A 1 179 ? 15.052 8.521 -0.225 1.00 95.75 179 ALA A O 1
ATOM 1404 N N . TYR A 1 180 ? 13.748 6.711 -0.420 1.00 95.50 180 TYR A N 1
ATOM 1405 C CA . TYR A 1 180 ? 13.090 7.177 -1.647 1.00 95.50 180 TYR A CA 1
ATOM 1406 C C . TYR A 1 180 ? 12.297 8.468 -1.429 1.00 95.50 180 TYR A C 1
ATOM 1408 O O . TYR A 1 180 ? 12.381 9.381 -2.246 1.00 95.50 180 TYR A O 1
ATOM 1416 N N . LEU A 1 181 ? 11.570 8.581 -0.314 1.00 93.81 181 LEU A N 1
ATOM 1417 C CA . LEU A 1 181 ? 10.806 9.785 0.020 1.00 93.81 181 LEU A CA 1
ATOM 1418 C C . LEU A 1 181 ? 11.707 10.994 0.299 1.00 93.81 181 LEU A C 1
ATOM 1420 O O . LEU A 1 181 ? 11.371 12.104 -0.102 1.00 93.81 181 LEU A O 1
ATOM 1424 N N . GLN A 1 182 ? 12.847 10.793 0.967 1.00 92.25 182 GLN A N 1
ATOM 1425 C CA . GLN A 1 182 ? 13.817 11.861 1.239 1.00 92.25 182 GLN A CA 1
ATOM 1426 C C . GLN A 1 182 ? 14.502 12.373 -0.032 1.00 92.25 182 GLN A C 1
ATOM 1428 O O . GLN A 1 182 ? 14.779 13.564 -0.136 1.00 92.25 182 GLN A O 1
ATOM 1433 N N . ASN A 1 183 ? 14.747 11.482 -0.994 1.00 91.44 183 ASN A N 1
ATOM 1434 C CA . ASN A 1 183 ? 15.388 11.811 -2.268 1.00 91.44 183 ASN A CA 1
ATOM 1435 C C . ASN A 1 183 ? 14.388 12.199 -3.370 1.00 91.44 183 ASN A C 1
ATOM 1437 O O . ASN A 1 183 ? 14.788 12.425 -4.513 1.00 91.44 183 ASN A O 1
ATOM 1441 N N . PHE A 1 184 ? 13.091 12.260 -3.058 1.00 90.88 184 PHE A N 1
ATOM 1442 C CA . PHE A 1 184 ? 12.072 12.604 -4.039 1.00 90.88 184 PHE A CA 1
ATOM 1443 C C . PHE A 1 184 ? 12.209 14.077 -4.466 1.00 90.88 184 PHE A C 1
ATOM 1445 O O . PHE A 1 184 ? 12.303 14.957 -3.604 1.00 90.88 184 PHE A O 1
ATOM 1452 N N . PRO A 1 185 ? 12.204 14.385 -5.776 1.00 88.44 185 PRO A N 1
ATOM 1453 C CA . PRO A 1 185 ? 12.402 15.747 -6.254 1.00 88.44 185 PRO A CA 1
ATOM 1454 C C . PRO A 1 185 ? 11.298 16.692 -5.756 1.00 88.44 185 PRO A C 1
ATOM 1456 O O . PRO A 1 185 ? 10.104 16.416 -5.862 1.00 88.44 185 PRO A O 1
ATOM 1459 N N . THR A 1 186 ? 11.704 17.848 -5.231 1.00 78.25 186 THR A N 1
ATOM 1460 C CA . THR A 1 186 ? 10.809 18.872 -4.661 1.00 78.25 186 THR A CA 1
ATOM 1461 C C . THR A 1 186 ? 10.513 20.037 -5.617 1.00 78.25 186 THR A C 1
ATOM 1463 O O . THR A 1 186 ? 9.841 20.989 -5.228 1.00 78.25 186 THR A O 1
ATOM 1466 N N . GLY A 1 187 ? 10.995 19.978 -6.865 1.00 73.69 187 GLY A N 1
ATOM 1467 C CA . GLY A 1 187 ? 10.889 21.064 -7.850 1.00 73.69 187 GLY A CA 1
ATOM 1468 C C . GLY A 1 187 ? 9.622 21.047 -8.719 1.00 73.69 187 GLY A C 1
ATOM 1469 O O . GLY A 1 187 ? 8.926 20.042 -8.808 1.00 73.69 187 GLY A O 1
ATOM 1470 N N . ALA A 1 188 ? 9.372 22.158 -9.425 1.00 56.19 188 ALA A N 1
ATOM 1471 C CA . ALA A 1 188 ? 8.222 22.387 -10.319 1.00 56.19 188 ALA A CA 1
ATOM 1472 C C . ALA A 1 188 ? 8.259 21.599 -11.650 1.00 56.19 188 ALA A C 1
ATOM 1474 O O . ALA A 1 188 ? 7.555 21.942 -12.601 1.00 56.19 188 ALA A O 1
ATOM 1475 N N . ALA A 1 189 ? 9.101 20.568 -11.752 1.00 70.69 189 ALA A N 1
ATOM 1476 C CA . ALA A 1 189 ? 9.108 19.700 -12.920 1.00 70.69 189 ALA A CA 1
ATOM 1477 C C . ALA A 1 189 ? 7.805 18.892 -12.965 1.00 70.69 189 ALA A C 1
ATOM 1479 O O . ALA A 1 189 ? 7.270 18.499 -11.928 1.00 70.69 189 ALA A O 1
ATOM 1480 N N . LYS A 1 190 ? 7.303 18.620 -14.172 1.00 81.62 190 LYS A N 1
ATOM 1481 C CA . LYS A 1 190 ? 6.162 17.724 -14.375 1.00 81.62 190 LYS A CA 1
ATOM 1482 C C . LYS A 1 190 ? 6.595 16.295 -14.031 1.00 81.62 190 LYS A C 1
ATOM 1484 O O . LYS A 1 190 ? 7.124 15.588 -14.884 1.00 81.62 190 LYS A O 1
ATOM 1489 N N . ILE A 1 191 ? 6.425 15.904 -12.771 1.00 87.19 191 ILE A N 1
ATOM 1490 C CA . ILE A 1 191 ? 6.778 14.574 -12.271 1.00 87.19 191 ILE A CA 1
ATOM 1491 C C . ILE A 1 191 ? 5.696 13.583 -12.710 1.00 87.19 191 ILE A C 1
ATOM 1493 O O . ILE A 1 191 ? 4.515 13.806 -12.454 1.00 87.19 191 ILE A O 1
ATOM 1497 N N . GLN A 1 192 ? 6.092 12.492 -13.364 1.00 90.25 192 GLN A N 1
ATOM 1498 C CA . GLN A 1 192 ? 5.243 11.309 -13.512 1.00 90.25 192 GLN A CA 1
ATOM 1499 C C . GLN A 1 192 ? 5.512 10.401 -12.314 1.00 90.25 192 GLN A C 1
ATOM 1501 O O . GLN A 1 192 ? 6.667 10.098 -12.013 1.00 90.25 192 GLN A O 1
ATOM 1506 N N . ILE A 1 193 ? 4.472 10.016 -11.575 1.00 90.81 193 ILE A N 1
ATOM 1507 C CA . ILE A 1 193 ? 4.661 9.251 -10.337 1.00 90.81 193 ILE A CA 1
ATOM 1508 C C . ILE A 1 193 ? 5.193 7.841 -10.624 1.00 90.81 193 ILE A C 1
ATOM 1510 O O . ILE A 1 193 ? 5.916 7.271 -9.812 1.00 90.81 193 ILE A O 1
ATOM 1514 N N . GLU A 1 194 ? 4.914 7.317 -11.815 1.00 91.38 194 GLU A N 1
ATOM 1515 C CA . GLU A 1 194 ? 5.338 6.011 -12.312 1.00 91.38 194 GLU A CA 1
ATOM 1516 C C . GLU A 1 194 ? 6.857 5.905 -12.515 1.00 91.38 194 GLU A C 1
ATOM 1518 O O . GLU A 1 194 ? 7.383 4.793 -12.509 1.00 91.38 194 GLU A O 1
ATOM 1523 N N . ASP A 1 195 ? 7.567 7.033 -12.635 1.00 93.69 195 ASP A N 1
ATOM 1524 C CA . ASP A 1 195 ? 9.038 7.072 -12.654 1.00 93.69 195 ASP A CA 1
ATOM 1525 C C . ASP A 1 195 ? 9.644 6.843 -11.254 1.00 93.69 195 ASP A C 1
ATOM 1527 O O . ASP A 1 195 ? 10.836 6.543 -11.115 1.00 93.69 195 ASP A O 1
ATOM 1531 N N . PHE A 1 196 ? 8.814 6.933 -10.207 1.00 95.81 196 PHE A N 1
ATOM 1532 C CA . PHE A 1 196 ? 9.183 6.779 -8.800 1.00 95.81 196 PHE A CA 1
ATOM 1533 C C . PHE A 1 196 ? 8.343 5.678 -8.125 1.00 95.81 196 PHE A C 1
ATOM 1535 O O . PHE A 1 196 ? 7.496 5.985 -7.279 1.00 95.81 196 PHE A O 1
ATOM 1542 N N . PRO A 1 197 ? 8.586 4.385 -8.433 1.00 97.44 197 PRO A N 1
ATOM 1543 C CA . PRO A 1 197 ? 7.719 3.286 -8.004 1.00 97.44 197 PRO A CA 1
ATOM 1544 C C . PRO A 1 197 ? 7.466 3.221 -6.492 1.00 97.44 197 PRO A C 1
ATOM 1546 O O . PRO A 1 197 ? 6.339 2.984 -6.075 1.00 97.44 197 PRO A O 1
ATOM 1549 N N . ALA A 1 198 ? 8.460 3.512 -5.647 1.00 97.69 198 ALA A N 1
ATOM 1550 C CA . ALA A 1 198 ? 8.260 3.529 -4.194 1.00 97.69 198 ALA A CA 1
ATOM 1551 C C . ALA A 1 198 ? 7.232 4.580 -3.736 1.00 97.69 198 ALA A C 1
ATOM 1553 O O . ALA A 1 198 ? 6.398 4.316 -2.868 1.00 97.69 198 ALA A O 1
ATOM 1554 N N . VAL A 1 199 ? 7.258 5.765 -4.352 1.00 97.06 199 VAL A N 1
ATOM 1555 C CA . VAL A 1 199 ? 6.317 6.851 -4.051 1.00 97.06 199 VAL A CA 1
ATOM 1556 C C . VAL A 1 199 ? 4.946 6.558 -4.657 1.00 97.06 199 VAL A C 1
ATOM 1558 O O . VAL A 1 199 ? 3.936 6.786 -3.992 1.00 97.06 199 VAL A O 1
ATOM 1561 N N . ALA A 1 200 ? 4.906 5.989 -5.865 1.00 97.56 200 ALA A N 1
ATOM 1562 C CA . ALA A 1 200 ? 3.677 5.519 -6.497 1.00 97.56 200 ALA A CA 1
ATOM 1563 C C . ALA A 1 200 ? 2.971 4.462 -5.642 1.00 97.56 200 ALA A C 1
ATOM 1565 O O . ALA A 1 200 ? 1.821 4.663 -5.266 1.00 97.56 200 ALA A O 1
ATOM 1566 N N . ALA A 1 201 ? 3.670 3.390 -5.256 1.00 98.12 201 ALA A N 1
ATOM 1567 C CA . ALA A 1 201 ? 3.111 2.309 -4.451 1.00 98.12 201 ALA A CA 1
ATOM 1568 C C . ALA A 1 201 ? 2.543 2.839 -3.126 1.00 98.12 201 ALA A C 1
ATOM 1570 O O . ALA A 1 201 ? 1.393 2.549 -2.789 1.00 98.12 201 ALA A O 1
ATOM 1571 N N . LEU A 1 202 ? 3.289 3.682 -2.402 1.00 98.12 202 LEU A N 1
ATOM 1572 C CA . LEU A 1 202 ? 2.778 4.304 -1.178 1.00 98.12 202 LEU A CA 1
ATOM 1573 C C . LEU A 1 202 ? 1.531 5.160 -1.448 1.00 98.12 202 LEU A C 1
ATOM 1575 O O . LEU A 1 202 ? 0.549 5.057 -0.715 1.00 98.12 202 LEU A O 1
ATOM 1579 N N . GLY A 1 203 ? 1.562 5.989 -2.492 1.00 97.44 203 GLY A N 1
ATOM 1580 C CA . GLY A 1 203 ? 0.456 6.867 -2.872 1.00 97.44 203 GLY A CA 1
ATOM 1581 C C . GLY A 1 203 ? -0.813 6.099 -3.218 1.00 97.44 203 GLY A C 1
ATOM 1582 O O . GLY A 1 203 ? -1.882 6.433 -2.711 1.00 97.44 203 GLY A O 1
ATOM 1583 N N . TYR A 1 204 ? -0.679 5.031 -4.003 1.00 97.81 204 TYR A N 1
ATOM 1584 C CA . TYR A 1 204 ? -1.765 4.145 -4.413 1.00 97.81 204 TYR A CA 1
ATOM 1585 C C . TYR A 1 204 ? -2.500 3.556 -3.214 1.00 97.81 204 TYR A C 1
ATOM 1587 O O . TYR A 1 204 ? -3.717 3.707 -3.099 1.00 97.81 204 TYR A O 1
ATOM 1595 N N . GLY A 1 205 ? -1.763 2.926 -2.297 1.00 96.31 205 GLY A N 1
ATOM 1596 C CA . GLY A 1 205 ? -2.358 2.298 -1.120 1.00 96.31 205 GLY A CA 1
ATOM 1597 C C . GLY A 1 205 ? -2.930 3.328 -0.148 1.00 96.31 205 GLY A C 1
ATOM 1598 O O . GLY A 1 205 ? -4.074 3.205 0.287 1.00 96.31 205 GLY A O 1
ATOM 1599 N N . LEU A 1 206 ? -2.169 4.383 0.158 1.00 96.19 206 LEU A N 1
ATOM 1600 C CA . LEU A 1 206 ? -2.564 5.393 1.139 1.00 96.19 206 LEU A CA 1
ATOM 1601 C C . LEU A 1 206 ? -3.786 6.198 0.686 1.00 96.19 206 LEU A C 1
ATOM 1603 O O . LEU A 1 206 ? -4.698 6.435 1.479 1.00 96.19 206 LEU A O 1
ATOM 1607 N N . HIS A 1 207 ? -3.813 6.633 -0.576 1.00 96.69 207 HIS A N 1
ATOM 1608 C CA . HIS A 1 207 ? -4.943 7.388 -1.111 1.00 96.69 207 HIS A CA 1
ATOM 1609 C C . HIS A 1 207 ? -6.196 6.527 -1.198 1.00 96.69 207 HIS A C 1
ATOM 1611 O O . HIS A 1 207 ? -7.251 6.961 -0.741 1.00 96.69 207 HIS A O 1
ATOM 1617 N N . SER A 1 208 ? -6.073 5.294 -1.692 1.00 96.12 208 SER A N 1
ATOM 1618 C CA . SER A 1 208 ? -7.216 4.384 -1.803 1.00 96.12 208 SER A CA 1
ATOM 1619 C C . SER A 1 208 ? -7.792 4.033 -0.434 1.00 96.12 208 SER A C 1
ATOM 1621 O O . SER A 1 208 ? -9.007 4.100 -0.256 1.00 96.12 208 SER A O 1
ATOM 1623 N N . LEU A 1 209 ? -6.946 3.779 0.573 1.00 93.62 209 LEU A N 1
ATOM 1624 C CA . LEU A 1 209 ? -7.384 3.607 1.961 1.00 93.62 209 LEU A CA 1
ATOM 1625 C C . LEU A 1 209 ? -8.119 4.848 2.486 1.00 93.62 209 LEU A C 1
ATOM 1627 O O . LEU A 1 209 ? -9.218 4.732 3.022 1.00 93.62 209 LEU A O 1
ATOM 1631 N N . ALA A 1 210 ? -7.540 6.039 2.327 1.00 93.50 210 ALA A N 1
ATOM 1632 C CA . ALA A 1 210 ? -8.132 7.275 2.839 1.00 93.50 210 ALA A CA 1
ATOM 1633 C C . ALA A 1 210 ? -9.465 7.637 2.156 1.00 93.50 210 ALA A C 1
ATOM 1635 O O . ALA A 1 210 ? -10.347 8.211 2.804 1.00 93.50 210 ALA A O 1
ATOM 1636 N N . ALA A 1 211 ? -9.598 7.320 0.865 1.00 93.69 211 ALA A N 1
ATOM 1637 C CA . ALA A 1 211 ? -10.780 7.593 0.056 1.00 93.69 211 ALA A CA 1
ATOM 1638 C C . ALA A 1 211 ? -11.908 6.586 0.319 1.00 93.69 211 ALA A C 1
ATOM 1640 O O . ALA A 1 211 ? -13.023 6.997 0.625 1.00 93.69 211 ALA A O 1
ATOM 1641 N N . SER A 1 212 ? -11.619 5.283 0.237 1.00 90.81 212 SER A N 1
ATOM 1642 C CA . SER A 1 212 ? -12.632 4.227 0.388 1.00 90.81 212 SER A CA 1
ATOM 1643 C C . SER A 1 212 ? -12.985 3.919 1.842 1.00 90.81 212 SER A C 1
ATOM 1645 O O . SER A 1 212 ? -14.073 3.417 2.106 1.00 90.81 212 SER A O 1
ATOM 1647 N N . ARG A 1 213 ? -12.092 4.239 2.791 1.00 91.88 213 ARG A N 1
ATOM 1648 C CA . ARG A 1 213 ? -12.265 4.003 4.234 1.00 91.88 213 ARG A CA 1
ATOM 1649 C C . ARG A 1 213 ? -12.795 2.593 4.537 1.00 91.88 213 ARG A C 1
ATOM 1651 O O . ARG A 1 213 ? -13.800 2.467 5.235 1.00 91.88 213 ARG A O 1
ATOM 1658 N N . PRO A 1 214 ? -12.130 1.517 4.071 1.00 88.38 214 PRO A N 1
ATOM 1659 C CA . PRO A 1 214 ? -12.668 0.157 4.132 1.00 88.38 214 PRO A CA 1
ATOM 1660 C C . PRO A 1 214 ? -12.861 -0.371 5.558 1.00 88.38 214 PRO A C 1
ATOM 1662 O O . PRO A 1 214 ? -13.477 -1.418 5.731 1.00 88.38 214 PRO A O 1
ATOM 1665 N N . TRP A 1 215 ? -12.344 0.327 6.571 1.00 88.50 215 TRP A N 1
ATOM 1666 C CA . TRP A 1 215 ? -12.561 0.033 7.985 1.00 88.50 215 TRP A CA 1
ATOM 1667 C C . TRP A 1 215 ? -13.843 0.629 8.575 1.00 88.50 215 TRP A C 1
ATOM 1669 O O . TRP A 1 215 ? -14.158 0.339 9.726 1.00 88.50 215 TRP A O 1
ATOM 1679 N N . MET A 1 216 ? -14.551 1.478 7.836 1.00 88.88 216 MET A N 1
ATOM 1680 C CA . MET A 1 216 ? -15.822 2.059 8.256 1.00 88.88 216 MET A CA 1
ATOM 1681 C C . MET A 1 216 ? -16.975 1.309 7.582 1.00 88.88 216 MET A C 1
ATOM 1683 O O . MET A 1 216 ? -16.834 0.795 6.473 1.00 88.88 216 MET A O 1
ATOM 1687 N N . GLU A 1 217 ? -18.114 1.253 8.255 1.00 86.31 217 GLU A N 1
ATOM 1688 C CA . GLU A 1 217 ? -19.367 0.666 7.784 1.00 86.31 217 GLU A CA 1
ATOM 1689 C C . GLU A 1 217 ? -20.483 1.678 8.040 1.00 86.31 217 GLU A C 1
ATOM 1691 O O . GLU A 1 217 ? -20.458 2.374 9.061 1.00 86.31 217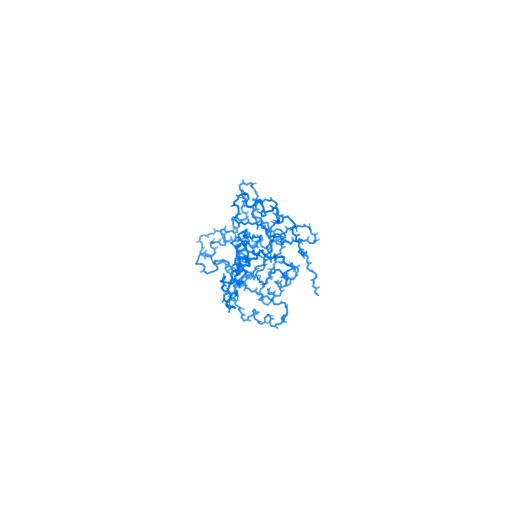 GLU A O 1
ATOM 1696 N N . SER A 1 218 ? -21.421 1.814 7.104 1.00 82.38 218 SER A N 1
ATOM 1697 C CA . SER A 1 218 ? -22.540 2.733 7.298 1.00 82.38 218 SER A CA 1
ATOM 1698 C C . SER A 1 218 ? -23.500 2.179 8.349 1.00 82.38 218 SER A C 1
ATOM 1700 O O . SER A 1 218 ? -23.800 0.988 8.368 1.00 82.38 218 SER A O 1
ATOM 1702 N N . THR A 1 219 ? -24.004 3.047 9.224 1.00 76.81 219 THR A N 1
ATOM 1703 C CA . THR A 1 219 ? -25.036 2.682 10.204 1.00 76.81 219 THR A CA 1
ATOM 1704 C C . THR A 1 219 ? -26.415 2.496 9.568 1.00 76.81 219 THR A C 1
ATOM 1706 O O . THR A 1 219 ? -27.267 1.839 10.164 1.00 76.81 219 THR A O 1
ATOM 1709 N N . ASP A 1 220 ? -26.625 3.030 8.360 1.00 69.25 220 ASP A N 1
ATOM 1710 C CA . ASP A 1 220 ? -27.909 3.005 7.646 1.00 69.25 220 ASP A CA 1
ATOM 1711 C C . ASP A 1 220 ? -28.159 1.696 6.881 1.00 69.25 220 ASP A C 1
ATOM 1713 O O . ASP A 1 220 ? -29.274 1.448 6.424 1.00 69.25 220 ASP A O 1
ATOM 1717 N N . GLU A 1 221 ? -27.173 0.794 6.784 1.00 54.81 221 GLU A N 1
ATOM 1718 C CA . GLU A 1 221 ? -27.337 -0.493 6.085 1.00 54.81 221 GLU A CA 1
ATOM 1719 C C . GLU A 1 221 ? -28.381 -1.426 6.730 1.00 54.81 221 GLU A C 1
ATOM 1721 O O . GLU A 1 221 ? -28.786 -2.411 6.111 1.00 54.81 221 GLU A O 1
ATOM 1726 N N . ARG A 1 222 ? -28.911 -1.085 7.917 1.00 49.06 222 ARG A N 1
ATOM 1727 C CA . ARG A 1 222 ? -30.101 -1.745 8.481 1.00 49.06 222 ARG A CA 1
ATOM 1728 C C . ARG A 1 222 ? -31.366 -1.535 7.645 1.00 49.06 222 ARG A C 1
ATOM 1730 O O . ARG A 1 222 ? -32.216 -2.416 7.660 1.00 49.06 222 ARG A O 1
ATOM 1737 N N . ILE A 1 223 ? -31.474 -0.437 6.897 1.00 47.53 223 ILE A N 1
ATOM 1738 C CA . ILE A 1 223 ? -32.653 -0.158 6.067 1.00 47.53 223 ILE A CA 1
ATOM 1739 C C . ILE A 1 223 ? -32.591 -0.979 4.766 1.00 47.53 223 ILE A C 1
ATOM 1741 O O . ILE A 1 223 ? -33.583 -1.539 4.338 1.00 47.53 223 ILE A O 1
ATOM 1745 N N . SER A 1 224 ? -31.409 -1.213 4.189 1.00 46.69 224 SER A N 1
ATOM 1746 C CA . SER A 1 224 ? -31.285 -1.931 2.906 1.00 46.69 224 SER A CA 1
ATOM 1747 C C . SER A 1 224 ? -31.623 -3.429 2.974 1.00 46.69 224 SER A C 1
ATOM 1749 O O . SER A 1 224 ? -32.212 -3.957 2.036 1.00 46.69 224 SER A O 1
ATOM 1751 N N . TYR A 1 225 ? -31.253 -4.143 4.044 1.00 49.06 225 TYR A N 1
ATOM 1752 C CA . TYR A 1 225 ? -31.496 -5.594 4.124 1.00 49.06 225 TYR A CA 1
ATOM 1753 C C . TYR A 1 225 ? -32.867 -5.957 4.703 1.00 49.06 225 TYR A C 1
ATOM 1755 O O . TYR A 1 225 ? -33.447 -6.945 4.260 1.00 49.06 225 TYR A O 1
ATOM 1763 N N . ALA A 1 226 ? -33.389 -5.169 5.649 1.00 48.38 226 ALA A N 1
ATOM 1764 C CA . ALA A 1 226 ? -34.755 -5.342 6.142 1.00 48.38 226 ALA A CA 1
ATOM 1765 C C . ALA A 1 226 ? -35.770 -4.939 5.062 1.00 48.38 226 ALA A C 1
ATOM 1767 O O . ALA A 1 226 ? -36.639 -5.743 4.741 1.00 48.38 226 ALA A O 1
ATOM 1768 N N . ASP A 1 227 ? -35.565 -3.799 4.389 1.00 51.19 227 ASP A N 1
ATOM 1769 C CA . ASP A 1 227 ? -36.446 -3.382 3.294 1.00 51.19 227 ASP A CA 1
ATOM 1770 C C . ASP A 1 227 ? -36.326 -4.316 2.086 1.00 51.19 227 ASP A C 1
ATOM 1772 O O . ASP A 1 227 ? -37.318 -4.569 1.418 1.00 51.19 227 ASP A O 1
ATOM 1776 N N . ARG A 1 228 ? -35.147 -4.890 1.786 1.00 52.16 228 ARG A N 1
ATOM 1777 C CA . ARG A 1 228 ? -35.037 -5.911 0.724 1.00 52.16 228 ARG A CA 1
ATOM 1778 C C . ARG A 1 228 ? -35.749 -7.205 1.080 1.00 52.16 228 ARG A C 1
ATOM 1780 O O . ARG A 1 228 ? -36.389 -7.767 0.204 1.00 52.16 228 ARG A O 1
ATOM 1787 N N . ALA A 1 229 ? -35.653 -7.670 2.325 1.00 54.62 229 ALA A N 1
ATOM 1788 C CA . ALA A 1 229 ? -36.354 -8.874 2.758 1.00 54.62 229 ALA A CA 1
ATOM 1789 C C . ALA A 1 229 ? -37.876 -8.668 2.775 1.00 54.62 229 ALA A C 1
ATOM 1791 O O . ALA A 1 229 ? -38.605 -9.566 2.364 1.00 54.62 229 ALA A O 1
ATOM 1792 N N . GLU A 1 230 ? -38.351 -7.486 3.177 1.00 57.12 230 GLU A N 1
ATOM 1793 C CA . GLU A 1 230 ? -39.770 -7.116 3.128 1.00 57.12 230 GLU A CA 1
ATOM 1794 C C . GLU A 1 230 ? -40.260 -6.913 1.688 1.00 57.12 230 GLU A C 1
ATOM 1796 O O . GLU A 1 230 ? -41.337 -7.387 1.344 1.00 57.12 230 GLU A O 1
ATOM 1801 N N . VAL A 1 231 ? -39.460 -6.301 0.808 1.00 60.94 231 VAL A N 1
ATOM 1802 C CA . VAL A 1 231 ? -39.786 -6.158 -0.621 1.00 60.94 231 VAL A CA 1
ATOM 1803 C C . VAL A 1 231 ? -39.771 -7.511 -1.337 1.00 60.94 231 VAL A C 1
ATOM 1805 O O . VAL A 1 231 ? -40.659 -7.766 -2.144 1.00 60.94 231 VAL A O 1
ATOM 1808 N N . GLU A 1 232 ? -38.824 -8.404 -1.040 1.00 63.62 232 GLU A N 1
ATOM 1809 C CA . GLU A 1 232 ? -38.797 -9.766 -1.590 1.00 63.62 232 GLU A CA 1
ATOM 1810 C C . GLU A 1 232 ? -39.941 -10.626 -1.033 1.00 63.62 232 GLU A C 1
ATOM 1812 O O . GLU A 1 232 ? -40.558 -11.368 -1.796 1.00 63.62 232 GLU A O 1
ATOM 1817 N N . GLN A 1 233 ? -40.293 -10.496 0.254 1.00 62.03 233 GLN A N 1
ATOM 1818 C CA . GLN A 1 233 ? -41.486 -11.138 0.815 1.00 62.03 233 GLN A CA 1
ATOM 1819 C C . GLN A 1 233 ? -42.760 -10.618 0.155 1.00 62.03 233 GLN A C 1
ATOM 1821 O O . GLN A 1 233 ? -43.570 -11.430 -0.282 1.00 62.03 233 GLN A O 1
ATOM 1826 N N . GLN A 1 234 ? -42.931 -9.301 0.040 1.00 63.19 234 GLN A N 1
ATOM 1827 C CA . GLN A 1 234 ? -44.113 -8.695 -0.569 1.00 63.19 234 GLN A CA 1
ATOM 1828 C C . GLN A 1 234 ? -44.240 -9.092 -2.044 1.00 63.19 234 GLN A C 1
ATOM 1830 O O . GLN A 1 234 ? -45.303 -9.524 -2.472 1.00 63.19 234 GLN A O 1
ATOM 1835 N N . GLN A 1 235 ? -43.140 -9.070 -2.805 1.00 69.88 235 GLN A N 1
ATOM 1836 C CA . GLN A 1 235 ? -43.118 -9.548 -4.191 1.00 69.88 235 GLN A CA 1
ATOM 1837 C C . GLN A 1 235 ? -43.428 -11.047 -4.301 1.00 69.88 235 GLN A C 1
ATOM 1839 O O . GLN A 1 235 ? -44.053 -11.471 -5.273 1.00 69.88 235 GLN A O 1
ATOM 1844 N N . MET A 1 236 ? -43.025 -11.856 -3.318 1.00 69.88 236 MET A N 1
ATOM 1845 C CA . MET A 1 236 ? -43.359 -13.279 -3.261 1.00 69.88 236 MET A CA 1
ATOM 1846 C C . MET A 1 236 ? -44.841 -13.508 -2.918 1.00 69.88 236 MET A C 1
ATOM 1848 O O . MET A 1 236 ? -45.467 -14.373 -3.527 1.00 69.88 236 MET A O 1
ATOM 1852 N N . PHE A 1 237 ? -45.424 -12.729 -2.001 1.00 64.50 237 PHE A N 1
ATOM 1853 C CA . PHE A 1 237 ? -46.859 -12.761 -1.690 1.00 64.50 237 PHE A CA 1
ATOM 1854 C C . PHE A 1 237 ? -47.714 -12.313 -2.886 1.00 64.50 237 PHE A C 1
ATOM 1856 O O . PHE A 1 237 ? -48.671 -13.006 -3.243 1.00 64.50 237 PHE A O 1
ATOM 1863 N N . ASP A 1 238 ? -47.305 -11.243 -3.572 1.00 68.88 238 ASP A N 1
ATOM 1864 C CA . ASP A 1 238 ? -47.966 -10.729 -4.775 1.00 68.88 238 ASP A CA 1
ATOM 1865 C C . ASP A 1 238 ? -47.879 -11.733 -5.943 1.00 68.88 238 ASP A C 1
ATOM 1867 O O . ASP A 1 238 ? -48.863 -11.966 -6.647 1.00 68.88 238 ASP A O 1
ATOM 1871 N N . ALA A 1 239 ? -46.727 -12.393 -6.131 1.00 69.75 239 ALA A N 1
ATOM 1872 C CA . ALA A 1 239 ? -46.540 -13.425 -7.158 1.00 69.75 239 ALA A CA 1
ATOM 1873 C C . ALA A 1 239 ? -47.341 -14.711 -6.884 1.00 69.75 239 ALA A C 1
ATOM 1875 O O . ALA A 1 239 ? -47.696 -15.429 -7.821 1.00 69.75 239 ALA A O 1
ATOM 1876 N N . LEU A 1 240 ? -47.636 -15.000 -5.614 1.00 72.00 240 LEU A N 1
ATOM 1877 C CA . LEU A 1 240 ? -48.484 -16.117 -5.191 1.00 72.00 240 LEU A CA 1
ATOM 1878 C C . LEU A 1 240 ? -49.980 -15.761 -5.177 1.00 72.00 240 LEU A C 1
ATOM 1880 O O . LEU A 1 240 ? -50.801 -16.627 -4.880 1.00 72.00 240 LEU A O 1
ATOM 1884 N N . GLY A 1 241 ? -50.345 -14.523 -5.531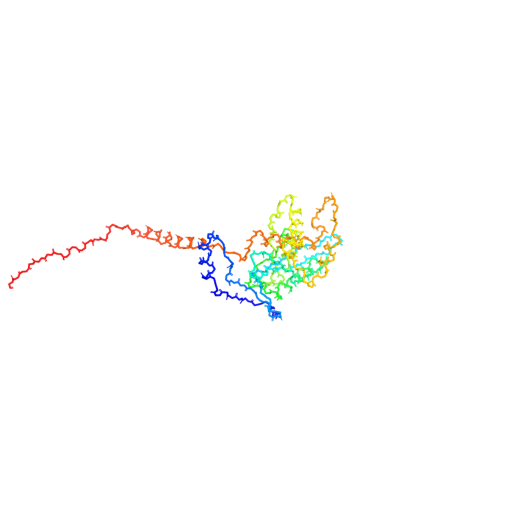 1.00 60.03 241 GLY A N 1
ATOM 1885 C CA . GLY A 1 241 ? -51.736 -14.086 -5.644 1.00 60.03 241 GLY A CA 1
ATOM 1886 C C . GLY A 1 241 ? -52.454 -13.917 -4.305 1.00 60.03 241 GLY A C 1
ATOM 1887 O O . GLY A 1 241 ? -53.684 -13.890 -4.287 1.00 60.03 241 GLY A O 1
ATOM 1888 N N . TYR A 1 242 ? -51.717 -13.796 -3.197 1.00 56.94 242 TYR A N 1
ATOM 1889 C CA . TYR A 1 242 ? -52.298 -13.452 -1.902 1.00 56.94 242 TYR A CA 1
ATOM 1890 C C . TYR A 1 242 ? -52.608 -11.956 -1.881 1.00 56.94 242 TYR A C 1
ATOM 1892 O O . TYR A 1 242 ? -51.772 -11.135 -1.524 1.00 56.94 242 TYR A O 1
ATOM 1900 N N . THR A 1 243 ? -53.817 -11.590 -2.296 1.00 55.81 243 THR A N 1
ATOM 1901 C CA . THR A 1 243 ? -54.381 -10.282 -1.963 1.00 55.81 243 THR A CA 1
ATOM 1902 C C . THR A 1 243 ? -55.007 -10.367 -0.572 1.00 55.81 243 THR A C 1
ATOM 1904 O O . THR A 1 243 ? -55.626 -11.375 -0.234 1.00 55.81 243 THR A O 1
ATOM 1907 N N . ASP A 1 244 ? -54.872 -9.310 0.234 1.00 53.09 244 ASP A N 1
ATOM 1908 C CA . ASP A 1 244 ? -55.413 -9.168 1.605 1.00 53.09 244 ASP A CA 1
ATOM 1909 C C . ASP A 1 244 ? -56.963 -9.234 1.705 1.00 53.09 244 ASP A C 1
ATOM 1911 O O . ASP A 1 244 ? -57.574 -8.725 2.643 1.00 53.09 244 ASP A O 1
ATOM 1915 N N . ALA A 1 245 ? -57.644 -9.845 0.736 1.00 51.03 245 ALA A N 1
ATOM 1916 C CA . ALA A 1 245 ? -59.093 -9.824 0.594 1.00 51.03 245 ALA A CA 1
ATOM 1917 C C . ALA A 1 245 ? -59.838 -11.000 1.257 1.00 51.03 245 ALA A C 1
ATOM 1919 O O . ALA A 1 245 ? -61.064 -11.015 1.197 1.00 51.03 245 ALA A O 1
ATOM 1920 N N . GLU A 1 246 ? -59.172 -11.951 1.922 1.00 48.56 246 GLU A N 1
ATOM 1921 C CA . GLU A 1 246 ? -59.862 -13.100 2.548 1.00 48.56 246 GLU A CA 1
ATOM 1922 C C . GLU A 1 246 ? -59.475 -13.372 4.011 1.00 48.56 246 GLU A C 1
ATOM 1924 O O . GLU A 1 246 ? -59.472 -14.513 4.467 1.00 48.56 246 GLU A O 1
ATOM 1929 N N . VAL A 1 247 ? -59.245 -12.328 4.815 1.00 49.16 247 VAL A N 1
ATOM 1930 C CA . VAL A 1 247 ? -59.439 -12.466 6.271 1.00 49.16 247 VAL A CA 1
ATOM 1931 C C . VAL A 1 247 ? -60.916 -12.216 6.568 1.00 49.16 247 VAL A C 1
ATOM 1933 O O . VAL A 1 247 ? -61.329 -11.138 6.993 1.00 49.16 247 VAL A O 1
ATOM 1936 N N . GLY A 1 248 ? -61.735 -13.225 6.265 1.00 43.16 248 GLY A N 1
ATOM 1937 C CA . GLY A 1 248 ? -63.125 -13.272 6.694 1.00 43.16 248 GLY A CA 1
ATOM 1938 C C . GLY A 1 248 ? -63.188 -13.205 8.217 1.00 43.16 248 GLY A C 1
ATOM 1939 O O . GLY A 1 248 ? -62.673 -14.083 8.909 1.00 43.16 248 GLY A O 1
ATOM 1940 N N . TYR A 1 249 ? -63.815 -12.150 8.733 1.00 46.75 249 TYR A N 1
ATOM 1941 C CA . TYR A 1 249 ? -64.300 -12.105 10.105 1.00 46.75 249 TYR A CA 1
ATOM 1942 C C . TYR A 1 249 ? -65.236 -13.303 10.312 1.00 46.75 249 TYR A C 1
ATOM 1944 O O . TYR A 1 249 ? -66.346 -13.323 9.781 1.00 46.75 249 TYR A O 1
ATOM 1952 N N . PHE A 1 250 ? -64.784 -14.308 11.063 1.00 42.34 250 PHE A N 1
ATOM 1953 C CA . PHE A 1 250 ? -65.689 -15.271 11.680 1.00 42.34 250 PHE A CA 1
ATOM 1954 C C . PHE A 1 250 ? -66.433 -14.541 12.800 1.00 42.34 250 PHE A C 1
ATOM 1956 O O . PHE A 1 250 ? -65.917 -14.360 13.903 1.00 42.34 250 PHE A O 1
ATOM 1963 N N . ASP A 1 251 ? -67.623 -14.059 12.457 1.00 50.91 251 ASP A N 1
ATOM 1964 C CA . ASP A 1 251 ? -68.636 -13.566 13.382 1.00 50.91 251 ASP A CA 1
ATOM 1965 C C . ASP A 1 251 ? -69.417 -14.773 13.926 1.00 50.91 251 ASP A C 1
ATOM 1967 O O . ASP A 1 251 ? -70.488 -15.117 13.433 1.00 50.91 251 ASP A O 1
ATOM 1971 N N . ASP A 1 252 ? -68.840 -15.478 14.904 1.00 46.19 252 ASP A N 1
ATOM 1972 C CA . ASP A 1 252 ? -69.555 -16.516 15.657 1.00 46.19 252 ASP A CA 1
ATOM 1973 C C . ASP A 1 252 ? -70.251 -15.872 16.858 1.00 46.19 252 ASP A C 1
ATOM 1975 O O . ASP A 1 252 ? -69.825 -15.960 18.013 1.00 46.19 252 ASP A O 1
ATOM 1979 N N . GLY A 1 253 ? -71.353 -15.201 16.550 1.00 53.44 253 GLY A N 1
ATOM 1980 C CA . GLY A 1 253 ? -72.340 -14.766 17.515 1.00 53.44 253 GLY A CA 1
ATOM 1981 C C . GLY A 1 253 ? -73.732 -15.092 17.007 1.00 53.44 253 GLY A C 1
ATOM 1982 O O . GLY A 1 253 ? -74.389 -14.208 16.475 1.00 53.44 253 GLY A O 1
ATOM 1983 N N . ASP A 1 254 ? -74.219 -16.319 17.226 1.00 41.47 254 ASP A N 1
ATOM 1984 C CA . ASP A 1 254 ? -75.642 -16.448 17.523 1.00 41.47 254 ASP A CA 1
ATOM 1985 C C . ASP A 1 254 ? -76.043 -17.663 18.361 1.00 41.47 254 ASP A C 1
ATOM 1987 O O . ASP A 1 254 ? -75.458 -18.746 18.338 1.00 41.47 254 ASP A O 1
ATOM 1991 N N . THR A 1 255 ? -77.073 -17.404 19.155 1.00 54.50 255 THR A N 1
ATOM 1992 C CA . THR A 1 255 ? -77.417 -18.061 20.410 1.00 54.50 255 THR A CA 1
ATOM 1993 C C . THR A 1 255 ? -78.848 -18.568 20.321 1.00 54.50 255 THR A C 1
ATOM 1995 O O . THR A 1 255 ? -79.731 -17.732 20.395 1.00 54.50 255 THR A O 1
ATOM 1998 N N . ILE A 1 256 ? -79.147 -19.870 20.236 1.00 39.78 256 ILE A N 1
ATOM 1999 C CA . ILE A 1 256 ? -80.482 -20.441 20.568 1.00 39.78 256 ILE A CA 1
ATOM 2000 C C . ILE A 1 256 ? -80.249 -21.943 20.854 1.00 39.78 256 ILE A C 1
ATOM 2002 O O . ILE A 1 256 ? -79.608 -22.606 20.052 1.00 39.78 256 ILE A O 1
ATOM 2006 N N . GLY A 1 257 ? -80.622 -22.597 21.956 1.00 41.56 257 GLY A N 1
ATOM 2007 C CA . GLY A 1 257 ? -81.743 -22.429 22.875 1.00 41.56 257 GLY A CA 1
ATOM 2008 C C . GLY A 1 257 ? -82.583 -23.720 22.845 1.00 41.56 257 GLY A C 1
ATOM 2009 O O . GLY A 1 257 ? -83.230 -23.987 21.846 1.00 41.56 257 GLY A O 1
ATOM 2010 N N . THR A 1 258 ? -82.549 -24.485 23.944 1.00 43.19 258 THR A N 1
ATOM 2011 C CA . THR A 1 258 ? -83.579 -25.422 24.469 1.00 43.19 258 THR A CA 1
ATOM 2012 C C . THR A 1 258 ? -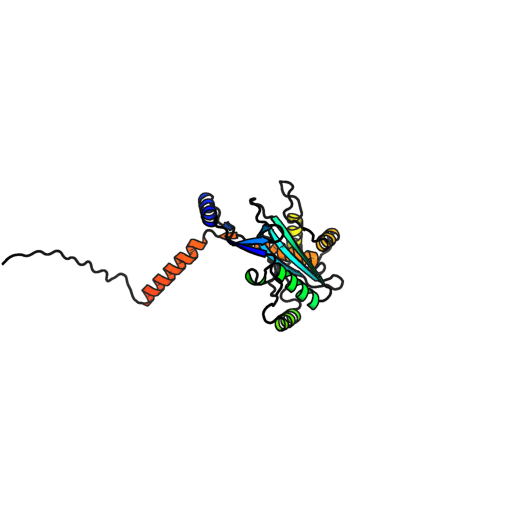84.385 -26.320 23.510 1.00 43.19 258 THR A C 1
ATOM 2014 O O . THR A 1 258 ? -85.274 -25.839 22.813 1.00 43.19 258 THR A O 1
ATOM 2017 N N . LEU A 1 259 ? -84.224 -27.644 23.650 1.00 42.19 259 LEU A N 1
ATOM 2018 C CA . LEU A 1 259 ? -85.212 -28.589 24.222 1.00 42.19 259 LEU A CA 1
ATOM 2019 C C . LEU A 1 259 ? -84.595 -29.987 24.372 1.00 42.19 259 LEU A C 1
ATOM 2021 O O . LEU A 1 259 ? -83.912 -30.433 23.425 1.00 42.19 259 LEU A O 1
#

Radius of gyration: 26.01 Å; chains: 1; bounding box: 102×51×44 Å